Protein AF-A0A351H909-F1 (afdb_monomer)

Structure (mmCIF, N/CA/C/O backbone):
data_AF-A0A351H909-F1
#
_entry.id   AF-A0A351H909-F1
#
loop_
_atom_site.group_PDB
_atom_site.id
_atom_site.type_symbol
_atom_site.label_atom_id
_atom_site.label_alt_id
_atom_site.label_comp_id
_atom_site.label_asym_id
_atom_site.label_entity_id
_atom_site.label_seq_id
_atom_site.pdbx_PDB_ins_code
_atom_site.Cartn_x
_atom_site.Cartn_y
_atom_site.Cartn_z
_atom_site.occupancy
_atom_site.B_iso_or_equiv
_atom_site.auth_seq_id
_atom_site.auth_comp_id
_atom_site.auth_asym_id
_atom_site.auth_atom_id
_atom_site.pdbx_PDB_model_num
ATOM 1 N N . VAL A 1 1 ? 6.506 8.237 -9.370 1.00 86.50 1 VAL A N 1
ATOM 2 C CA . VAL A 1 1 ? 5.707 8.687 -8.204 1.00 86.50 1 VAL A CA 1
ATOM 3 C C . VAL A 1 1 ? 4.226 8.711 -8.533 1.00 86.50 1 VAL A C 1
ATOM 5 O O . VAL A 1 1 ? 3.575 7.728 -8.224 1.00 86.50 1 VAL A O 1
ATOM 8 N N . VAL A 1 2 ? 3.708 9.738 -9.223 1.00 94.00 2 VAL A N 1
ATOM 9 C CA . VAL A 1 2 ? 2.258 9.895 -9.475 1.00 94.00 2 VAL A CA 1
ATOM 10 C C . VAL A 1 2 ? 1.657 8.689 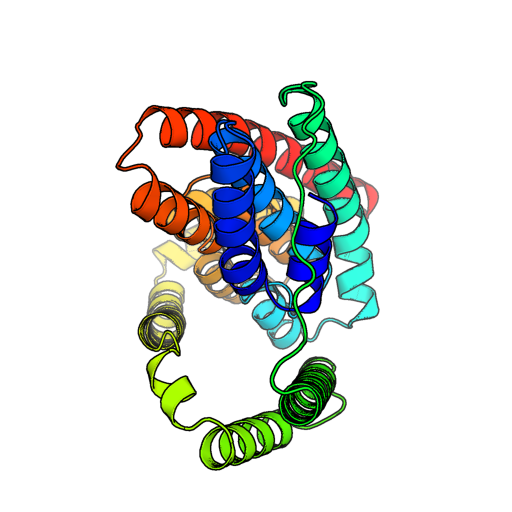-10.195 1.00 94.00 2 VAL A C 1
ATOM 12 O O . VAL A 1 2 ? 0.690 8.116 -9.708 1.00 94.00 2 VAL A O 1
ATOM 15 N N . LEU A 1 3 ? 2.282 8.240 -11.290 1.00 95.44 3 LEU A N 1
ATOM 16 C CA . LEU A 1 3 ? 1.835 7.043 -12.008 1.00 95.44 3 LEU A CA 1
ATOM 17 C C . LEU A 1 3 ? 1.806 5.804 -11.099 1.00 95.44 3 LEU A C 1
ATOM 19 O O . LEU A 1 3 ? 0.852 5.041 -11.136 1.00 95.44 3 LEU A O 1
ATOM 23 N N . THR A 1 4 ? 2.828 5.624 -10.261 1.00 96.19 4 THR A N 1
ATOM 24 C CA . THR A 1 4 ? 2.925 4.488 -9.333 1.00 96.19 4 THR A CA 1
ATOM 25 C C . THR A 1 4 ? 1.843 4.528 -8.260 1.00 96.19 4 THR A C 1
ATOM 27 O O . THR A 1 4 ? 1.195 3.515 -8.030 1.00 96.19 4 THR A O 1
ATOM 30 N N . ALA A 1 5 ? 1.609 5.691 -7.650 1.00 95.81 5 ALA A N 1
ATOM 31 C CA . ALA A 1 5 ? 0.555 5.870 -6.656 1.00 95.81 5 ALA A CA 1
ATOM 32 C C . ALA A 1 5 ? -0.836 5.629 -7.260 1.00 95.81 5 ALA A C 1
ATOM 34 O O . ALA A 1 5 ? -1.647 4.911 -6.681 1.00 95.81 5 ALA A O 1
ATOM 35 N N . PHE A 1 6 ? -1.082 6.166 -8.458 1.00 96.38 6 PHE A N 1
ATOM 36 C CA . PHE A 1 6 ? -2.342 5.986 -9.171 1.00 96.38 6 PHE A CA 1
ATOM 37 C C . PHE A 1 6 ? -2.580 4.524 -9.576 1.00 96.38 6 PHE A C 1
ATOM 39 O O . PHE A 1 6 ? -3.651 3.986 -9.321 1.00 96.38 6 PHE A O 1
ATOM 46 N N . MET A 1 7 ? -1.575 3.850 -10.145 1.00 95.25 7 MET A N 1
ATOM 47 C CA . MET A 1 7 ? -1.668 2.423 -10.480 1.00 95.25 7 MET A CA 1
ATOM 48 C C . MET A 1 7 ? -1.856 1.549 -9.236 1.00 95.25 7 MET A C 1
ATOM 50 O O . MET A 1 7 ? -2.607 0.577 -9.290 1.00 95.25 7 MET A O 1
ATOM 54 N N . GLY A 1 8 ? -1.224 1.914 -8.115 1.00 93.88 8 GLY A N 1
ATOM 55 C CA . GLY A 1 8 ? -1.417 1.247 -6.830 1.00 93.88 8 GLY A CA 1
ATOM 56 C C . GLY A 1 8 ? -2.853 1.356 -6.318 1.00 93.88 8 GLY A C 1
ATOM 57 O O . GLY A 1 8 ? -3.373 0.380 -5.797 1.00 93.88 8 GLY A O 1
ATOM 58 N N . ALA A 1 9 ? -3.510 2.504 -6.505 1.00 94.25 9 ALA A N 1
ATOM 59 C CA . ALA A 1 9 ? -4.922 2.696 -6.163 1.00 94.25 9 ALA A CA 1
ATOM 60 C C . ALA A 1 9 ? -5.887 2.024 -7.156 1.00 94.25 9 ALA A C 1
ATOM 62 O O . ALA A 1 9 ? -6.987 1.630 -6.777 1.00 94.25 9 ALA A O 1
ATOM 63 N N . LEU A 1 10 ? -5.514 1.926 -8.433 1.00 92.12 10 LEU A N 1
ATOM 64 C CA . LEU A 1 10 ? -6.399 1.396 -9.469 1.00 92.12 10 LEU A CA 1
ATOM 65 C C . LEU A 1 10 ? -6.424 -0.133 -9.497 1.00 92.12 10 LEU A C 1
ATOM 67 O O . LEU A 1 10 ? -7.490 -0.714 -9.660 1.00 92.12 10 LEU A O 1
ATOM 71 N N . ILE A 1 11 ? -5.255 -0.770 -9.406 1.00 88.31 11 ILE A N 1
ATOM 72 C CA . ILE A 1 11 ? -5.116 -2.219 -9.583 1.00 88.31 11 ILE A CA 1
ATOM 73 C C . ILE A 1 11 ? -4.795 -2.852 -8.232 1.00 88.31 11 ILE A C 1
ATOM 75 O O . ILE A 1 11 ? -5.683 -3.410 -7.605 1.00 88.31 11 ILE A O 1
ATOM 79 N N . THR A 1 12 ? -3.543 -2.751 -7.783 1.00 92.31 12 THR A N 1
ATOM 80 C CA . THR A 1 12 ? -3.036 -3.130 -6.450 1.00 92.31 12 THR A CA 1
ATOM 81 C C . THR A 1 12 ? -1.587 -2.624 -6.356 1.00 92.31 12 THR A C 1
ATOM 83 O O . THR A 1 12 ? -0.892 -2.593 -7.378 1.00 92.31 12 THR A O 1
ATOM 86 N N . ASN A 1 13 ? -1.083 -2.263 -5.173 1.00 94.50 13 ASN A N 1
ATOM 87 C CA . ASN A 1 13 ? 0.318 -1.856 -4.967 1.00 94.50 13 ASN A CA 1
ATOM 88 C C . ASN A 1 13 ? 1.333 -2.884 -5.508 1.00 94.50 13 ASN A C 1
ATOM 90 O O . ASN A 1 13 ? 2.267 -2.508 -6.218 1.00 94.50 13 ASN A O 1
ATOM 94 N N . ASP A 1 14 ? 1.124 -4.169 -5.234 1.00 91.62 14 ASP A N 1
ATOM 95 C CA . ASP A 1 14 ? 2.025 -5.252 -5.636 1.00 91.62 14 ASP A CA 1
ATOM 96 C C . ASP A 1 14 ? 2.121 -5.370 -7.164 1.00 91.62 14 ASP A C 1
ATOM 98 O O . ASP A 1 14 ? 3.212 -5.374 -7.740 1.00 91.62 14 ASP A O 1
ATOM 102 N N . VAL A 1 15 ? 0.967 -5.383 -7.840 1.00 90.75 15 VAL A N 1
ATOM 103 C CA . VAL A 1 15 ? 0.879 -5.457 -9.307 1.00 90.75 15 VAL A CA 1
ATOM 104 C C . VAL A 1 15 ? 1.487 -4.210 -9.952 1.00 90.75 15 VAL A C 1
ATOM 106 O O . VAL A 1 15 ? 2.219 -4.318 -10.939 1.00 90.75 15 VAL A O 1
ATOM 109 N N . ALA A 1 16 ? 1.250 -3.029 -9.371 1.00 94.81 16 ALA A N 1
ATOM 110 C CA . ALA A 1 16 ? 1.845 -1.783 -9.842 1.00 94.81 16 ALA A CA 1
ATOM 111 C C . ALA A 1 16 ? 3.381 -1.825 -9.778 1.00 94.81 16 ALA A C 1
ATOM 113 O O . ALA A 1 16 ? 4.042 -1.377 -10.715 1.00 94.81 16 ALA A O 1
ATOM 114 N N . LEU A 1 17 ? 3.966 -2.390 -8.718 1.00 95.19 17 LEU A N 1
ATOM 115 C CA . LEU A 1 17 ? 5.420 -2.519 -8.592 1.00 95.19 17 LEU A CA 1
ATOM 116 C C . LEU A 1 17 ? 6.003 -3.575 -9.530 1.00 95.19 17 LEU A C 1
ATOM 118 O O . LEU A 1 17 ? 7.028 -3.311 -10.159 1.00 95.19 17 LEU A O 1
ATOM 122 N N . ILE A 1 18 ? 5.335 -4.720 -9.692 1.00 93.19 18 ILE A N 1
ATOM 123 C CA . ILE A 1 18 ? 5.736 -5.756 -10.658 1.00 93.19 18 ILE A CA 1
ATOM 124 C C . ILE A 1 18 ? 5.791 -5.187 -12.082 1.00 93.19 18 ILE A C 1
ATOM 126 O O . ILE A 1 18 ? 6.669 -5.565 -12.854 1.00 93.19 18 ILE A O 1
ATOM 130 N N . ALA A 1 19 ? 4.898 -4.257 -12.430 1.00 92.88 19 ALA A N 1
ATOM 131 C CA . ALA A 1 19 ? 4.901 -3.607 -13.737 1.00 92.88 19 ALA A CA 1
ATOM 132 C C . ALA A 1 19 ? 5.918 -2.454 -13.841 1.00 92.88 19 ALA A C 1
ATOM 134 O O . ALA A 1 19 ? 6.666 -2.359 -14.816 1.00 92.88 19 ALA A O 1
ATOM 135 N N . LEU A 1 20 ? 5.948 -1.549 -12.857 1.00 95.81 20 LEU A N 1
ATOM 136 C CA . LEU A 1 20 ? 6.649 -0.266 -12.979 1.00 95.81 20 LEU A CA 1
ATOM 137 C C . LEU A 1 20 ? 8.113 -0.305 -12.533 1.00 95.81 20 LEU A C 1
ATOM 139 O O . LEU A 1 20 ? 8.913 0.480 -13.053 1.00 95.81 20 LEU A O 1
ATOM 143 N N . VAL A 1 21 ? 8.487 -1.187 -11.600 1.00 95.81 21 VAL A N 1
ATOM 144 C CA . VAL A 1 21 ? 9.885 -1.299 -11.151 1.00 95.81 21 VAL A CA 1
ATOM 145 C C . VAL A 1 21 ? 10.772 -1.828 -12.284 1.00 95.81 21 VAL A C 1
ATOM 147 O O . VAL A 1 21 ? 11.732 -1.130 -12.612 1.00 95.81 21 VAL A O 1
ATOM 150 N N . PRO A 1 22 ? 10.453 -2.941 -12.983 1.00 94.12 22 PRO A N 1
ATOM 151 C CA . PRO A 1 22 ? 11.267 -3.398 -14.115 1.00 94.12 22 PRO A CA 1
ATOM 152 C C . PRO A 1 22 ? 11.359 -2.357 -15.235 1.00 94.12 22 PRO A C 1
ATOM 154 O O . PRO A 1 22 ? 12.433 -2.121 -15.782 1.00 94.12 22 PRO A O 1
ATOM 157 N N . LEU A 1 23 ? 10.257 -1.658 -15.537 1.00 93.06 23 LEU A N 1
ATOM 158 C CA . LEU A 1 23 ? 10.270 -0.558 -16.506 1.00 93.06 23 LEU A CA 1
ATOM 159 C C . LEU A 1 23 ? 11.266 0.539 -16.101 1.00 93.06 23 LEU A C 1
ATOM 161 O O . LEU A 1 23 ? 12.011 1.048 -16.935 1.00 93.06 23 LEU A O 1
ATOM 165 N N . THR A 1 24 ? 11.307 0.880 -14.815 1.00 93.44 24 THR A N 1
ATOM 166 C CA . THR A 1 24 ? 12.241 1.876 -14.271 1.00 93.44 24 THR A CA 1
ATOM 167 C C . THR A 1 24 ? 13.681 1.413 -14.389 1.00 93.44 24 THR A C 1
ATOM 169 O O . THR A 1 24 ? 14.546 2.215 -14.735 1.00 93.44 24 THR A O 1
ATOM 172 N N . MET A 1 25 ? 13.942 0.130 -14.158 1.00 92.50 25 MET A N 1
ATOM 173 C CA . MET A 1 25 ? 15.275 -0.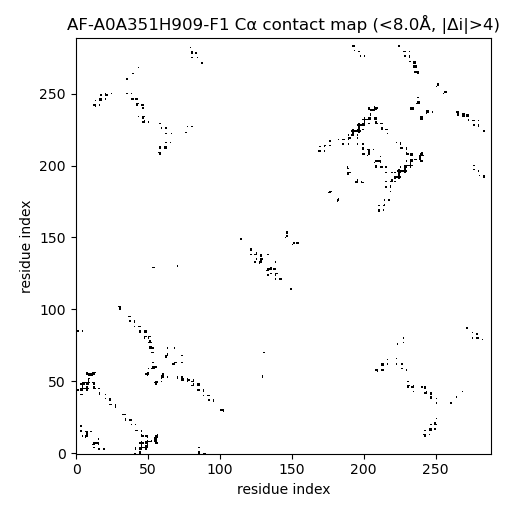436 -14.314 1.00 92.50 25 MET A CA 1
ATOM 174 C C . MET A 1 25 ? 15.753 -0.398 -15.769 1.00 92.50 25 MET A C 1
ATOM 176 O O . MET A 1 25 ? 16.861 0.076 -16.023 1.00 92.50 25 MET A O 1
ATOM 180 N N . ILE A 1 26 ? 14.896 -0.790 -16.721 1.00 91.06 26 ILE A N 1
ATOM 181 C CA . ILE A 1 26 ? 15.181 -0.716 -18.166 1.00 91.06 26 ILE A CA 1
ATOM 182 C C . ILE A 1 26 ? 15.481 0.729 -18.579 1.00 91.06 26 ILE A C 1
ATOM 184 O O . ILE A 1 26 ? 16.441 0.998 -19.304 1.00 91.06 26 ILE A O 1
ATOM 188 N N . ILE A 1 27 ? 14.665 1.678 -18.108 1.00 90.25 27 ILE A N 1
ATOM 189 C CA . ILE A 1 27 ? 14.882 3.105 -18.355 1.00 90.25 27 ILE A CA 1
ATOM 190 C C . ILE A 1 27 ? 16.227 3.543 -17.771 1.00 90.25 27 ILE A C 1
ATOM 192 O O . ILE A 1 27 ? 16.994 4.206 -18.462 1.00 90.25 27 ILE A O 1
ATOM 196 N N . ALA A 1 28 ? 16.542 3.151 -16.538 1.00 90.31 28 ALA A N 1
ATOM 197 C CA . ALA A 1 28 ? 17.780 3.525 -15.864 1.00 90.31 28 ALA A CA 1
ATOM 198 C C . ALA A 1 28 ? 19.034 2.973 -16.537 1.00 90.31 28 ALA A C 1
ATOM 200 O O . ALA A 1 28 ? 20.052 3.663 -16.593 1.00 90.31 28 ALA A O 1
ATOM 201 N N . GLU A 1 29 ? 18.957 1.765 -17.091 1.00 89.25 29 GLU A N 1
ATOM 202 C CA . GLU A 1 29 ? 20.028 1.176 -17.886 1.00 89.25 29 GLU A CA 1
ATOM 203 C C . GLU A 1 29 ? 20.268 1.973 -19.175 1.00 89.25 29 GLU A C 1
ATOM 205 O O . GLU A 1 29 ? 21.387 2.434 -19.414 1.00 89.25 29 GLU A O 1
ATOM 210 N N . LYS A 1 30 ? 19.212 2.235 -19.958 1.00 88.25 30 LYS A N 1
ATOM 211 C CA . LYS A 1 30 ? 19.306 3.028 -21.198 1.00 88.25 30 LYS A CA 1
ATOM 212 C C . LYS A 1 30 ? 19.799 4.453 -20.948 1.00 88.25 30 LYS A C 1
ATOM 214 O O . LYS A 1 30 ? 20.621 4.978 -21.694 1.00 88.25 30 LYS A O 1
ATOM 219 N N . ALA A 1 31 ? 19.309 5.067 -19.879 1.00 88.56 31 ALA A N 1
ATOM 220 C CA . ALA A 1 31 ? 19.622 6.430 -19.477 1.00 88.56 31 ALA A CA 1
ATOM 221 C C . ALA A 1 31 ? 20.917 6.569 -18.654 1.00 88.56 31 ALA A C 1
ATOM 223 O O . ALA A 1 31 ? 21.329 7.691 -18.348 1.00 88.56 31 ALA A O 1
ATOM 224 N N . LYS A 1 32 ? 21.553 5.450 -18.284 1.00 87.69 32 LYS A N 1
ATOM 225 C CA . LYS A 1 32 ? 22.781 5.383 -17.477 1.00 87.69 32 LYS A CA 1
ATOM 226 C C . LYS A 1 32 ? 22.692 6.165 -16.156 1.00 87.69 32 LYS A C 1
ATOM 228 O O . LYS A 1 32 ? 23.579 6.963 -15.841 1.00 87.69 32 LYS A O 1
ATOM 233 N N . PHE A 1 33 ? 21.634 5.941 -15.376 1.00 88.69 33 PHE A N 1
ATOM 234 C CA . PHE A 1 33 ? 21.524 6.447 -14.000 1.00 88.69 33 PHE A CA 1
ATOM 235 C C . PHE A 1 33 ? 21.286 5.313 -12.994 1.00 88.69 33 PHE A C 1
ATOM 237 O O . PHE A 1 33 ? 20.945 4.196 -13.375 1.00 88.69 33 PHE A O 1
ATOM 244 N N . ASP A 1 34 ? 21.497 5.593 -11.704 1.00 90.44 34 ASP A N 1
ATOM 245 C CA . ASP A 1 34 ? 21.227 4.637 -10.625 1.00 90.44 34 ASP A CA 1
ATOM 246 C C . ASP A 1 34 ? 19.728 4.641 -10.259 1.00 90.44 34 ASP A C 1
ATOM 248 O O . ASP A 1 34 ? 19.234 5.647 -9.737 1.00 90.44 34 ASP A O 1
ATOM 252 N N . PRO A 1 35 ? 18.984 3.545 -10.503 1.00 92.62 35 PRO A N 1
ATOM 253 C CA . PRO A 1 35 ? 17.557 3.481 -10.205 1.00 92.62 35 PRO A CA 1
ATOM 254 C C . PRO A 1 35 ? 17.240 3.366 -8.711 1.00 92.62 35 PRO A C 1
ATOM 256 O O . PRO A 1 35 ? 16.072 3.508 -8.356 1.00 92.62 35 PRO A O 1
ATOM 259 N N . MET A 1 36 ? 18.229 3.121 -7.838 1.00 94.31 36 MET A N 1
ATOM 260 C CA . MET A 1 36 ? 18.028 2.803 -6.416 1.00 94.31 36 MET A CA 1
ATOM 261 C C . MET A 1 36 ? 17.017 3.726 -5.730 1.00 94.31 36 MET A C 1
ATOM 263 O O . MET A 1 36 ? 16.024 3.257 -5.179 1.00 94.31 36 MET A O 1
ATOM 267 N N . TRP A 1 37 ? 17.241 5.041 -5.793 1.00 94.75 37 TRP A N 1
ATOM 268 C CA . TRP A 1 37 ? 16.377 6.011 -5.119 1.00 94.75 37 TRP A CA 1
ATOM 269 C C . TRP A 1 37 ? 14.965 6.052 -5.713 1.00 94.75 37 TRP A C 1
ATOM 271 O O . TRP A 1 37 ? 13.985 6.158 -4.979 1.00 94.75 37 TRP A O 1
ATOM 281 N N . ILE A 1 38 ? 14.840 5.898 -7.036 1.00 94.44 38 ILE A N 1
ATOM 282 C CA . ILE A 1 38 ? 13.536 5.878 -7.707 1.00 94.44 38 ILE A CA 1
ATOM 283 C C . ILE A 1 38 ? 12.745 4.638 -7.299 1.00 94.44 38 ILE A C 1
ATOM 285 O O . ILE A 1 38 ? 11.564 4.768 -6.995 1.00 94.44 38 ILE A O 1
ATOM 289 N N . VAL A 1 39 ? 13.381 3.467 -7.232 1.00 95.75 39 VAL A N 1
ATOM 290 C CA . VAL A 1 39 ? 12.721 2.220 -6.815 1.00 95.75 39 VAL A CA 1
ATOM 291 C C . VAL A 1 39 ? 12.237 2.309 -5.365 1.00 95.75 39 VAL A C 1
ATOM 293 O O . VAL A 1 39 ? 11.105 1.923 -5.076 1.00 95.75 39 VAL A O 1
ATOM 296 N N . ILE A 1 40 ? 13.035 2.903 -4.470 1.00 96.19 40 ILE A N 1
ATOM 297 C CA . ILE A 1 40 ? 12.627 3.161 -3.079 1.00 96.19 40 ILE A CA 1
ATOM 298 C C . ILE A 1 40 ? 11.382 4.061 -3.042 1.00 96.19 40 ILE A C 1
ATOM 300 O O . ILE A 1 40 ? 10.388 3.716 -2.401 1.00 96.19 40 ILE A O 1
ATOM 304 N N . ILE A 1 41 ? 11.391 5.182 -3.774 1.00 96.06 41 ILE A N 1
ATOM 305 C CA . ILE A 1 41 ? 10.232 6.083 -3.831 1.00 96.06 41 ILE A CA 1
ATOM 306 C C . ILE A 1 41 ? 9.028 5.397 -4.489 1.00 96.06 41 ILE A C 1
ATOM 308 O O . ILE A 1 41 ? 7.899 5.640 -4.077 1.00 96.06 41 ILE A O 1
ATOM 312 N N . GLN A 1 42 ? 9.224 4.547 -5.500 1.00 96.62 42 GLN A N 1
ATOM 313 C CA . GLN A 1 42 ? 8.135 3.791 -6.124 1.00 96.62 42 GLN A CA 1
ATOM 314 C C . GLN A 1 42 ? 7.461 2.856 -5.129 1.00 96.62 42 GLN A C 1
ATOM 316 O O . GLN A 1 42 ? 6.235 2.845 -5.077 1.00 96.62 42 GLN A O 1
ATOM 321 N N . SER A 1 43 ? 8.241 2.138 -4.320 1.00 96.44 43 SER A N 1
ATOM 322 C CA . SER A 1 43 ? 7.714 1.286 -3.250 1.00 96.44 43 SER A CA 1
ATOM 323 C C . SER A 1 43 ? 6.829 2.082 -2.292 1.00 96.44 43 SER A C 1
ATOM 325 O O . SER A 1 43 ? 5.686 1.710 -2.029 1.00 96.44 43 SER A O 1
ATOM 327 N N . GLN A 1 44 ? 7.323 3.239 -1.842 1.00 97.00 44 GLN A N 1
ATOM 328 C CA . GLN A 1 44 ? 6.582 4.113 -0.936 1.00 97.00 44 GLN A CA 1
ATOM 329 C C . GLN A 1 44 ? 5.334 4.716 -1.588 1.00 97.00 44 GLN A C 1
ATOM 331 O O . GLN A 1 44 ? 4.255 4.711 -1.003 1.00 97.00 44 GLN A O 1
ATOM 336 N N . ALA A 1 45 ? 5.449 5.177 -2.833 1.00 97.25 45 ALA A N 1
ATOM 337 C CA . ALA A 1 45 ? 4.334 5.731 -3.590 1.00 97.25 45 ALA A CA 1
ATOM 338 C C . ALA A 1 45 ? 3.247 4.684 -3.863 1.00 97.25 45 ALA A C 1
ATOM 340 O O . ALA A 1 45 ? 2.069 5.025 -3.819 1.00 97.25 45 ALA A O 1
ATOM 341 N N . ALA A 1 46 ? 3.618 3.426 -4.124 1.00 97.25 46 ALA A N 1
ATOM 342 C CA . ALA A 1 46 ? 2.666 2.337 -4.314 1.00 97.25 46 ALA A CA 1
ATOM 343 C C . ALA A 1 46 ? 1.882 2.057 -3.025 1.00 97.25 46 ALA A C 1
ATOM 345 O O . ALA A 1 46 ? 0.656 2.036 -3.071 1.00 97.25 46 ALA A O 1
ATOM 346 N N . ASN A 1 47 ? 2.561 1.913 -1.877 1.00 97.00 47 ASN A N 1
ATOM 347 C CA . ASN A 1 47 ? 1.890 1.692 -0.590 1.00 97.00 47 ASN A CA 1
ATOM 348 C C . ASN A 1 47 ? 0.973 2.864 -0.219 1.00 97.00 47 ASN A C 1
ATOM 350 O O . ASN A 1 47 ? -0.224 2.662 -0.021 1.00 97.00 47 ASN A O 1
ATOM 354 N N . LEU A 1 48 ? 1.504 4.090 -0.201 1.00 97.25 48 LEU A N 1
ATOM 355 C CA . LEU A 1 48 ? 0.752 5.284 0.193 1.00 97.25 48 LEU A CA 1
ATOM 356 C C . LEU A 1 48 ? -0.391 5.604 -0.779 1.00 97.25 48 LEU A C 1
ATOM 358 O O . LEU A 1 48 ? -1.474 5.985 -0.350 1.00 97.25 48 LEU A O 1
ATOM 362 N N . GLY A 1 49 ? -0.169 5.430 -2.085 1.00 97.44 49 GLY A N 1
ATOM 363 C CA . GLY A 1 49 ? -1.186 5.657 -3.111 1.00 97.44 49 GLY A CA 1
ATOM 364 C C . GLY A 1 49 ? -2.313 4.630 -3.064 1.00 97.44 49 GLY A C 1
ATOM 365 O O . GLY A 1 49 ? -3.485 4.997 -3.129 1.00 97.44 49 GLY A O 1
ATOM 366 N N . SER A 1 50 ? -1.968 3.352 -2.881 1.00 97.06 50 SER A N 1
ATOM 367 C CA . SER A 1 50 ? -2.943 2.257 -2.816 1.00 97.06 50 SER A CA 1
ATOM 368 C C . SER A 1 50 ? -3.955 2.380 -1.682 1.00 97.06 50 SER A C 1
ATOM 370 O O . SER A 1 50 ? -5.046 1.823 -1.762 1.00 97.06 50 SER A O 1
ATOM 372 N N . ALA A 1 51 ? -3.625 3.161 -0.655 1.00 97.69 51 ALA A N 1
ATOM 373 C CA . ALA A 1 51 ? -4.483 3.391 0.491 1.00 97.69 51 ALA A CA 1
ATOM 374 C C . ALA A 1 51 ? -5.832 4.054 0.129 1.00 97.69 51 ALA A C 1
ATOM 376 O O . ALA A 1 51 ? -6.767 3.991 0.919 1.00 97.69 51 ALA A O 1
ATOM 377 N N . LEU A 1 52 ? -5.953 4.675 -1.054 1.00 97.56 52 LEU A N 1
ATOM 378 C CA . LEU A 1 52 ? -7.142 5.425 -1.479 1.00 97.56 52 LEU A CA 1
ATOM 379 C C . LEU A 1 52 ? -8.384 4.560 -1.736 1.00 97.56 52 LEU A C 1
ATOM 381 O O . LEU A 1 52 ? -9.513 5.047 -1.607 1.00 97.56 52 LEU A O 1
ATOM 385 N N . THR A 1 53 ? -8.185 3.306 -2.140 1.00 95.94 53 THR A N 1
ATOM 386 C CA . THR A 1 53 ? -9.260 2.415 -2.590 1.00 95.94 53 THR A CA 1
ATOM 387 C C . THR A 1 53 ? -9.221 1.080 -1.843 1.00 95.94 53 THR A C 1
ATOM 389 O O . THR A 1 53 ? -8.147 0.645 -1.412 1.00 95.94 53 THR A O 1
ATOM 392 N N . PRO A 1 54 ? -10.372 0.388 -1.720 1.00 95.06 54 PRO A N 1
ATOM 393 C CA . PRO A 1 54 ? -10.412 -0.953 -1.146 1.00 95.06 54 PRO A CA 1
ATOM 394 C C . PRO A 1 54 ? -9.511 -1.938 -1.890 1.00 95.06 54 PRO A C 1
ATOM 396 O O . PRO A 1 54 ? -8.793 -2.708 -1.270 1.00 95.06 54 PRO A O 1
ATOM 399 N N . ILE A 1 55 ? -9.495 -1.886 -3.225 1.00 92.38 55 ILE A N 1
ATOM 400 C CA . ILE A 1 55 ? -8.719 -2.835 -4.028 1.00 92.38 55 ILE A CA 1
ATOM 401 C C . ILE A 1 55 ? -7.212 -2.573 -4.015 1.00 92.38 55 ILE A C 1
ATOM 403 O O . ILE A 1 55 ? -6.427 -3.462 -4.341 1.00 92.38 55 ILE A O 1
ATOM 407 N N . GLY A 1 56 ? -6.789 -1.363 -3.644 1.00 93.94 56 GLY A N 1
ATOM 408 C CA . GLY A 1 56 ? -5.392 -0.976 -3.767 1.00 93.94 56 GLY A CA 1
ATOM 409 C C . GLY A 1 56 ? -4.441 -1.893 -2.995 1.00 93.94 56 GLY A C 1
ATOM 410 O O . GLY A 1 56 ? -3.294 -2.065 -3.411 1.00 93.94 56 GLY A O 1
ATOM 411 N N . ASN A 1 57 ? -4.897 -2.523 -1.911 1.00 93.44 57 ASN A N 1
ATOM 412 C CA . ASN A 1 57 ? -4.131 -3.551 -1.216 1.00 93.44 57 ASN A CA 1
ATOM 413 C C . ASN A 1 57 ? -5.041 -4.575 -0.496 1.00 93.44 57 ASN A C 1
ATOM 415 O O . ASN A 1 57 ? -6.214 -4.290 -0.237 1.00 93.44 57 ASN A O 1
ATOM 419 N N . PRO A 1 58 ? -4.524 -5.773 -0.158 1.00 92.31 58 PRO A N 1
ATOM 420 C CA . PRO A 1 58 ? -5.344 -6.837 0.426 1.00 92.31 58 PRO A CA 1
ATOM 421 C C . PRO A 1 58 ? -5.957 -6.479 1.785 1.00 92.31 58 PRO A C 1
ATOM 423 O O . PRO A 1 58 ? -7.099 -6.847 2.052 1.00 92.31 58 PRO A O 1
ATOM 426 N N . GLN A 1 59 ? -5.233 -5.748 2.640 1.00 95.06 59 GLN A N 1
ATOM 427 C CA . GLN A 1 59 ? -5.745 -5.346 3.951 1.00 95.06 59 GLN A CA 1
ATOM 428 C C . GLN A 1 59 ? -6.908 -4.355 3.849 1.00 95.06 59 GLN A C 1
ATOM 430 O O . GLN A 1 59 ? -7.844 -4.438 4.638 1.00 95.06 59 GLN A O 1
ATOM 435 N N . ASN A 1 60 ? -6.888 -3.453 2.867 1.00 97.00 60 ASN A N 1
ATOM 436 C CA . ASN A 1 60 ? -7.983 -2.523 2.622 1.00 97.00 60 ASN A CA 1
ATOM 437 C C . ASN A 1 60 ? -9.231 -3.264 2.176 1.00 97.00 60 ASN A C 1
ATOM 439 O O . ASN A 1 60 ? -10.305 -2.991 2.701 1.00 97.00 60 ASN A O 1
ATOM 443 N N . LEU A 1 61 ? -9.081 -4.206 1.243 1.00 94.62 61 LEU A N 1
ATOM 444 C CA . LEU A 1 61 ? -10.190 -5.013 0.752 1.00 94.62 61 LEU A CA 1
ATOM 445 C C . LEU A 1 61 ? -10.794 -5.849 1.884 1.00 94.62 61 LEU A C 1
ATOM 447 O O . LEU A 1 61 ? -12.010 -5.884 2.037 1.00 94.62 61 LEU A O 1
ATOM 451 N N . PHE A 1 62 ? -9.943 -6.461 2.710 1.00 94.81 62 PHE A N 1
ATOM 452 C CA . PHE A 1 62 ? -10.376 -7.210 3.884 1.00 94.81 62 PHE A CA 1
ATOM 453 C C . PHE A 1 62 ? -11.163 -6.332 4.867 1.00 94.81 62 PHE A C 1
ATOM 455 O O . PHE A 1 62 ? -12.303 -6.656 5.177 1.00 94.81 62 PHE A O 1
ATOM 462 N N . LEU A 1 63 ? -10.606 -5.199 5.312 1.00 97.44 63 LEU A N 1
ATOM 463 C CA . LEU A 1 63 ? -11.274 -4.310 6.274 1.00 97.44 63 LEU A CA 1
ATOM 464 C C . LEU A 1 63 ? -12.547 -3.672 5.696 1.00 97.44 63 LEU A C 1
ATOM 466 O O . LEU A 1 63 ? -13.517 -3.460 6.420 1.00 97.44 63 LEU A O 1
ATOM 470 N N . PHE A 1 64 ? -12.556 -3.374 4.395 1.00 96.56 64 PHE A N 1
ATOM 471 C CA . PHE A 1 64 ? -13.731 -2.879 3.684 1.00 96.56 64 PHE A CA 1
ATOM 472 C C . PHE A 1 64 ? -14.892 -3.877 3.741 1.00 96.56 64 PHE A C 1
ATOM 474 O O . PHE A 1 64 ? -16.036 -3.465 3.963 1.00 96.56 64 PHE A O 1
ATOM 481 N N . GLU A 1 65 ? -14.604 -5.171 3.569 1.00 93.75 65 GLU A N 1
ATOM 482 C CA . GLU A 1 65 ? -15.604 -6.233 3.681 1.00 93.75 65 GLU A CA 1
ATOM 483 C C . GLU A 1 65 ? -15.990 -6.544 5.127 1.00 93.75 65 GLU A C 1
ATOM 485 O O . GLU A 1 65 ? -17.182 -6.559 5.432 1.00 93.75 65 GLU A O 1
ATOM 490 N N . GLU A 1 66 ? -15.014 -6.698 6.020 1.00 95.00 66 GLU A N 1
ATOM 491 C CA . GLU A 1 66 ? -15.234 -7.049 7.428 1.00 95.00 66 GLU A CA 1
ATOM 492 C C . GLU A 1 66 ? -16.119 -6.016 8.140 1.00 95.00 66 GLU A C 1
ATOM 494 O O . GLU A 1 66 ? -17.153 -6.352 8.715 1.00 95.00 66 GLU A O 1
ATOM 499 N N . TYR A 1 67 ? -15.780 -4.730 8.012 1.00 96.94 67 TYR A N 1
ATOM 500 C CA . TYR A 1 67 ? -16.532 -3.638 8.640 1.00 96.94 67 TYR A CA 1
ATOM 501 C C . TYR A 1 67 ? -17.670 -3.096 7.770 1.00 96.94 67 TYR A C 1
ATOM 503 O O . TYR A 1 67 ? -18.325 -2.123 8.143 1.00 96.94 67 TYR A O 1
ATOM 511 N N . LYS A 1 68 ? -17.914 -3.691 6.594 1.00 95.19 68 LYS A N 1
ATOM 512 C CA . LYS A 1 68 ? -18.959 -3.272 5.641 1.00 95.19 68 LYS A CA 1
ATOM 513 C C . LYS A 1 68 ? -18.919 -1.776 5.296 1.00 95.19 68 LYS A C 1
ATOM 515 O O . LYS A 1 68 ? -19.959 -1.165 5.052 1.00 95.19 68 LYS A O 1
ATOM 520 N N . ILE A 1 69 ? -17.720 -1.201 5.219 1.00 95.56 69 ILE A N 1
ATOM 521 C CA . ILE A 1 69 ? -17.495 0.237 5.011 1.00 95.56 69 ILE A CA 1
ATOM 522 C C . ILE A 1 69 ? -18.107 0.671 3.668 1.00 95.56 69 ILE A C 1
ATOM 524 O O . ILE A 1 69 ? -18.023 -0.054 2.675 1.00 95.56 69 ILE A O 1
ATOM 528 N N . GLY A 1 70 ? -18.729 1.852 3.602 1.00 94.81 70 GLY A N 1
ATOM 529 C CA . GLY A 1 70 ? -19.182 2.417 2.328 1.00 94.81 70 GLY A CA 1
ATOM 530 C C . GLY A 1 70 ? -18.004 2.908 1.476 1.00 94.81 70 GLY A C 1
ATOM 531 O O . GLY A 1 70 ? -17.057 3.481 2.005 1.00 94.81 70 GLY A O 1
ATOM 532 N N . ILE A 1 71 ? -18.052 2.764 0.145 1.00 91.56 71 ILE A N 1
ATOM 533 C CA . ILE A 1 71 ? -16.930 3.176 -0.729 1.00 91.56 71 ILE A CA 1
ATOM 534 C C . ILE A 1 71 ? -16.557 4.657 -0.568 1.00 91.56 71 ILE A C 1
ATOM 536 O O . ILE A 1 71 ? -15.382 5.006 -0.471 1.00 91.56 71 ILE A O 1
ATOM 540 N N . LEU A 1 72 ? -17.560 5.535 -0.485 1.00 94.19 72 LEU A N 1
ATOM 541 C CA . LEU A 1 72 ? -17.329 6.967 -0.317 1.00 94.19 72 LEU A CA 1
ATOM 542 C C . LEU A 1 72 ? -16.767 7.287 1.071 1.00 94.19 72 LEU A C 1
ATOM 544 O O . LEU A 1 72 ? -15.924 8.169 1.199 1.00 94.19 72 LEU A O 1
ATOM 548 N N . GLU A 1 73 ? -17.213 6.569 2.099 1.00 95.88 73 GLU A N 1
ATOM 549 C CA . GLU A 1 73 ? -16.706 6.700 3.465 1.00 95.88 73 GLU A CA 1
ATOM 550 C C . GLU A 1 73 ? -15.241 6.262 3.548 1.00 95.88 73 GLU A C 1
ATOM 552 O O . GLU A 1 73 ? -14.408 7.022 4.041 1.00 95.88 73 GLU A O 1
ATOM 557 N N . PHE A 1 74 ? -14.920 5.100 2.972 1.00 96.94 74 PHE A N 1
ATOM 558 C CA . PHE A 1 74 ? -13.563 4.579 2.851 1.00 96.94 74 PHE A CA 1
ATOM 559 C C . PHE A 1 74 ? -12.645 5.606 2.180 1.00 96.94 74 PHE A C 1
ATOM 561 O O . PHE A 1 74 ? -11.652 6.048 2.763 1.00 96.94 74 PHE A O 1
ATOM 568 N N . SER A 1 75 ? -12.993 6.038 0.964 1.00 96.25 75 SER A N 1
ATOM 569 C CA . SER A 1 75 ? -12.139 6.950 0.208 1.00 96.25 75 SER A CA 1
ATOM 570 C C . SER A 1 75 ? -12.054 8.323 0.867 1.00 96.25 75 SER A C 1
ATOM 572 O O . SER A 1 75 ? -10.979 8.907 0.876 1.00 96.25 75 SER A O 1
ATOM 574 N N . ARG A 1 76 ? -13.126 8.837 1.483 1.00 97.06 76 ARG A N 1
ATOM 575 C CA . ARG A 1 76 ? -13.090 10.121 2.202 1.00 97.06 76 ARG A CA 1
ATOM 576 C C . ARG A 1 76 ? -12.193 10.069 3.437 1.00 97.06 76 ARG A C 1
ATOM 578 O O . ARG A 1 76 ? -11.518 11.055 3.725 1.00 97.06 76 ARG A O 1
ATOM 585 N N . LEU A 1 77 ? -12.177 8.945 4.150 1.00 97.12 77 LEU A N 1
ATOM 586 C CA . LEU A 1 77 ? -11.282 8.734 5.283 1.00 97.12 77 LEU A CA 1
ATOM 587 C C . LEU A 1 77 ? -9.818 8.650 4.833 1.00 97.12 77 LEU A C 1
ATOM 589 O O . LEU A 1 77 ? -8.954 9.263 5.456 1.00 97.12 77 LEU A O 1
ATOM 593 N N . MET A 1 78 ? -9.535 7.935 3.745 1.00 98.06 78 MET A N 1
ATOM 594 C CA . MET A 1 78 ? -8.160 7.707 3.289 1.00 98.06 78 MET A CA 1
ATOM 595 C C . MET A 1 78 ? -7.592 8.839 2.428 1.00 98.06 78 MET A C 1
ATOM 597 O O . MET A 1 78 ? -6.375 8.994 2.340 1.00 98.06 78 MET A O 1
ATOM 601 N N . PHE A 1 79 ? -8.444 9.669 1.824 1.00 97.88 79 PHE A N 1
ATOM 602 C CA . PHE A 1 79 ? -8.027 10.734 0.913 1.00 97.88 79 PHE A CA 1
ATOM 603 C C . PHE A 1 79 ? -7.001 11.712 1.519 1.00 97.88 79 PHE A C 1
ATOM 605 O O . PHE A 1 79 ? -5.972 11.924 0.874 1.00 97.88 79 PHE A O 1
ATOM 612 N N . PRO A 1 80 ? -7.177 12.267 2.740 1.00 97.81 80 PRO A N 1
ATOM 613 C CA . PRO A 1 80 ? -6.178 13.160 3.334 1.00 97.81 80 PRO A CA 1
ATOM 614 C C . PRO A 1 80 ? -4.810 12.489 3.502 1.00 97.81 80 PRO A C 1
ATOM 616 O O . PRO A 1 80 ? -3.785 13.087 3.177 1.00 97.81 80 PRO A O 1
ATOM 619 N N . PHE A 1 81 ? -4.800 11.229 3.947 1.00 98.00 81 PHE A N 1
ATOM 620 C CA . PHE A 1 81 ? -3.584 10.439 4.126 1.00 98.00 81 PHE A CA 1
ATOM 621 C C . PHE A 1 81 ? -2.866 10.171 2.798 1.00 98.00 81 PHE A C 1
ATOM 623 O O . PHE A 1 81 ? -1.651 10.341 2.701 1.00 98.00 81 PHE A O 1
ATOM 630 N N . VAL A 1 82 ? -3.611 9.826 1.748 1.00 97.94 82 VAL A N 1
ATOM 631 C CA . VAL A 1 82 ? -3.056 9.589 0.407 1.00 97.94 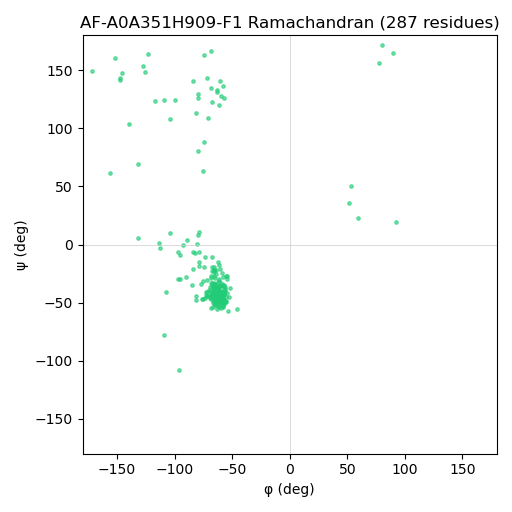82 VAL A CA 1
ATOM 632 C C . VAL A 1 82 ? -2.469 10.870 -0.179 1.00 97.94 82 VAL A C 1
ATOM 634 O O . VAL A 1 82 ? -1.368 10.843 -0.728 1.00 97.94 82 VAL A O 1
ATOM 637 N N . VAL A 1 83 ? -3.164 12.006 -0.045 1.00 98.06 83 VAL A N 1
ATOM 638 C CA . VAL A 1 83 ? -2.657 13.311 -0.500 1.00 98.06 83 VAL A CA 1
ATOM 639 C C . VAL A 1 83 ? -1.350 13.647 0.212 1.00 98.06 83 VAL A C 1
ATOM 641 O O . VAL A 1 83 ? -0.368 13.991 -0.447 1.00 98.06 83 VAL A O 1
ATOM 644 N N . PHE A 1 84 ? -1.305 13.479 1.536 1.00 97.94 84 PHE A N 1
ATOM 645 C CA . PHE A 1 84 ? -0.073 13.618 2.308 1.00 97.94 84 PHE A CA 1
ATOM 646 C C . PHE A 1 84 ? 1.037 12.702 1.772 1.00 97.94 84 PHE A C 1
ATOM 648 O O . PHE A 1 84 ? 2.138 13.177 1.497 1.00 97.94 84 PHE A O 1
ATOM 655 N N . GLY A 1 85 ? 0.751 11.417 1.555 1.00 97.25 85 GLY A N 1
ATOM 656 C CA . GLY A 1 85 ? 1.737 10.447 1.087 1.00 97.25 85 GLY A CA 1
ATOM 657 C C . GLY A 1 85 ? 2.275 10.738 -0.320 1.00 97.25 85 GLY A C 1
ATOM 658 O O . GLY A 1 85 ? 3.477 10.617 -0.575 1.00 97.25 85 GLY A O 1
ATOM 659 N N . ILE A 1 86 ? 1.420 11.195 -1.238 1.00 97.00 86 ILE A N 1
ATOM 660 C CA . ILE A 1 86 ? 1.840 11.635 -2.576 1.00 97.00 86 ILE A CA 1
ATOM 661 C C . ILE A 1 86 ? 2.718 12.887 -2.469 1.00 97.00 86 ILE A C 1
ATOM 663 O O . ILE A 1 86 ? 3.795 12.927 -3.062 1.00 97.00 86 ILE A O 1
ATOM 667 N N . CYS A 1 87 ? 2.319 13.888 -1.680 1.00 97.56 87 CYS A N 1
ATOM 668 C CA . CYS A 1 87 ? 3.133 15.082 -1.448 1.00 97.56 87 CYS A CA 1
ATOM 669 C C . CYS A 1 87 ? 4.496 14.728 -0.837 1.00 97.56 87 CYS A C 1
ATOM 671 O O . CYS A 1 87 ? 5.527 15.205 -1.307 1.00 97.56 87 CYS A O 1
ATOM 673 N N . TRP A 1 88 ? 4.520 13.841 0.158 1.00 97.19 88 TRP A N 1
ATOM 674 C CA . TRP A 1 88 ? 5.749 13.380 0.797 1.00 97.19 88 TRP A CA 1
ATOM 675 C C . TRP A 1 88 ? 6.679 12.658 -0.186 1.00 97.19 88 TRP A C 1
ATOM 677 O O . TRP A 1 88 ? 7.863 12.977 -0.277 1.00 97.19 88 TRP A O 1
ATOM 687 N N . THR A 1 89 ? 6.151 11.746 -1.002 1.00 96.31 89 THR A N 1
ATOM 688 C CA . THR A 1 89 ? 6.956 11.040 -2.015 1.00 96.31 89 THR A CA 1
ATOM 689 C C . THR A 1 89 ? 7.438 11.960 -3.143 1.00 96.31 89 THR A C 1
ATOM 691 O O . THR A 1 89 ? 8.510 11.730 -3.708 1.00 96.31 89 THR A O 1
ATOM 694 N N . LEU A 1 90 ? 6.715 13.044 -3.446 1.00 95.75 90 LEU A N 1
ATOM 695 C CA . LEU A 1 90 ? 7.204 14.112 -4.325 1.00 95.75 90 LEU A CA 1
ATOM 696 C C . LEU A 1 90 ? 8.344 14.911 -3.679 1.00 95.75 90 LEU A C 1
ATOM 698 O O . LEU A 1 90 ? 9.325 15.198 -4.364 1.00 95.75 90 LEU A O 1
ATOM 702 N N . VAL A 1 91 ? 8.268 15.204 -2.376 1.00 95.81 91 VAL A N 1
ATOM 703 C CA . VAL A 1 91 ? 9.368 15.828 -1.618 1.00 95.81 91 VAL A CA 1
ATOM 704 C C . VAL A 1 91 ? 10.605 14.928 -1.614 1.00 95.81 91 VAL A C 1
ATOM 706 O O . VAL A 1 91 ? 11.697 15.402 -1.920 1.00 95.81 91 VAL A O 1
ATOM 709 N N . MET A 1 92 ? 10.454 13.621 -1.377 1.00 94.81 92 MET A N 1
ATOM 710 C CA . MET A 1 92 ? 11.561 12.659 -1.502 1.00 94.81 92 MET A CA 1
ATOM 711 C C . MET A 1 92 ? 12.190 12.690 -2.902 1.00 94.81 92 MET A C 1
ATOM 713 O O . MET A 1 92 ? 13.410 12.610 -3.050 1.00 94.81 92 MET A O 1
ATOM 717 N N . ASN A 1 93 ? 11.373 12.847 -3.947 1.00 92.94 93 ASN A N 1
ATOM 718 C CA . ASN A 1 93 ? 11.860 12.945 -5.319 1.00 92.94 93 ASN A CA 1
ATOM 719 C C . ASN A 1 93 ? 12.665 14.233 -5.589 1.00 92.94 93 ASN A C 1
ATOM 721 O O . ASN A 1 93 ? 13.465 14.245 -6.520 1.00 92.94 93 ASN A O 1
ATOM 725 N N . LEU A 1 94 ? 12.543 15.287 -4.771 1.00 90.50 94 LEU A N 1
ATOM 726 C CA . LEU A 1 94 ? 13.406 16.477 -4.873 1.00 90.50 94 LEU A CA 1
ATOM 727 C C . LEU A 1 94 ? 14.869 16.185 -4.506 1.00 90.50 94 LEU A C 1
ATOM 729 O O . LEU A 1 94 ? 15.759 16.908 -4.952 1.00 90.50 94 LEU A O 1
ATOM 733 N N . LEU A 1 95 ? 15.114 15.125 -3.726 1.00 86.31 95 LEU A N 1
ATOM 734 C CA . LEU A 1 95 ? 16.456 14.629 -3.396 1.00 86.31 95 LEU A CA 1
ATOM 735 C C . LEU A 1 95 ? 17.077 13.807 -4.537 1.00 86.31 95 LEU A C 1
ATOM 737 O O . LEU A 1 95 ? 18.239 13.411 -4.456 1.00 86.31 95 LEU A O 1
ATOM 741 N N . ASN A 1 96 ? 16.311 13.526 -5.593 1.00 84.31 96 ASN A N 1
ATOM 742 C CA . ASN A 1 96 ? 16.799 12.797 -6.752 1.00 84.31 96 ASN A CA 1
ATOM 743 C C . ASN A 1 96 ? 17.717 13.671 -7.626 1.00 84.31 96 ASN A C 1
ATOM 745 O O . ASN A 1 96 ? 17.718 14.902 -7.550 1.00 84.31 96 ASN A O 1
ATOM 749 N N . SER A 1 97 ? 18.490 13.028 -8.503 1.00 74.88 97 SER A N 1
ATOM 750 C CA . SER A 1 97 ? 19.339 13.736 -9.456 1.00 74.88 97 SER A CA 1
ATOM 751 C C . SER A 1 97 ? 18.501 14.635 -10.367 1.00 74.88 97 SER A C 1
ATOM 753 O O . SER A 1 97 ? 17.577 14.180 -11.036 1.00 74.88 97 SER A O 1
ATOM 755 N N . LYS A 1 98 ? 18.876 15.916 -10.453 1.00 76.38 98 LYS A N 1
ATOM 756 C CA . LYS A 1 98 ? 18.273 16.890 -11.382 1.00 76.38 98 LYS A CA 1
ATOM 757 C C . LYS A 1 98 ? 18.808 16.761 -12.813 1.00 76.38 98 LYS A C 1
ATOM 759 O O . LYS A 1 98 ? 18.551 17.629 -13.648 1.00 76.38 98 LYS A O 1
ATOM 764 N N . ARG A 1 99 ? 19.597 15.719 -13.104 1.00 75.75 99 ARG A N 1
ATOM 765 C CA . ARG A 1 99 ? 20.171 15.494 -14.431 1.00 75.75 99 ARG A CA 1
ATOM 766 C C . ARG A 1 99 ? 19.039 15.315 -15.437 1.00 75.75 99 ARG A C 1
ATOM 768 O O . ARG A 1 99 ? 18.240 14.392 -15.323 1.00 75.75 99 ARG A O 1
ATOM 775 N N . LYS A 1 100 ? 18.995 16.187 -16.445 1.00 73.19 100 LYS A N 1
ATOM 776 C CA . LYS A 1 100 ? 18.107 16.001 -17.592 1.00 73.19 100 LYS A CA 1
ATOM 777 C C . LYS A 1 100 ? 18.594 14.786 -18.370 1.00 73.19 100 LYS A C 1
ATOM 779 O O . LYS A 1 100 ? 19.751 14.733 -18.783 1.00 73.19 100 LYS A O 1
ATOM 784 N N . ILE A 1 101 ? 17.712 13.813 -18.527 1.00 76.94 101 ILE A N 1
ATOM 785 C CA . ILE A 1 101 ? 17.974 12.610 -19.297 1.00 76.94 101 ILE A CA 1
ATOM 786 C C . ILE A 1 101 ? 17.135 12.716 -20.563 1.00 76.94 101 ILE A C 1
ATOM 788 O O . ILE A 1 101 ? 15.921 12.882 -20.489 1.00 76.94 101 ILE A O 1
ATOM 792 N N . ALA A 1 102 ? 17.796 12.607 -21.709 1.00 76.06 102 ALA A N 1
ATOM 793 C CA . ALA A 1 102 ? 17.151 12.411 -22.994 1.00 76.06 102 ALA A CA 1
ATOM 794 C C . ALA A 1 102 ? 17.607 11.055 -23.534 1.00 76.06 102 ALA A C 1
ATOM 796 O O . ALA A 1 102 ? 18.805 10.794 -23.637 1.00 76.06 102 ALA A O 1
ATOM 797 N N . PHE A 1 103 ? 16.652 10.184 -23.827 1.00 78.81 103 PHE A N 1
ATOM 798 C CA . PHE A 1 103 ? 16.875 8.922 -24.517 1.00 78.81 103 PHE A CA 1
ATOM 799 C C . PHE A 1 103 ? 15.661 8.652 -25.390 1.00 78.81 103 PHE A C 1
ATOM 801 O O . PHE A 1 103 ? 14.547 9.045 -25.039 1.00 78.81 103 PHE A O 1
ATOM 808 N N . ASP A 1 104 ? 15.889 8.003 -26.524 1.00 78.44 104 ASP A N 1
ATOM 809 C CA . ASP A 1 104 ? 14.803 7.656 -27.422 1.00 78.44 104 ASP A CA 1
ATOM 810 C C . ASP A 1 104 ? 14.085 6.403 -26.908 1.00 78.44 104 ASP A C 1
ATOM 812 O O . ASP A 1 104 ? 14.713 5.393 -26.552 1.00 78.44 104 ASP A O 1
ATOM 816 N N . VAL A 1 105 ? 12.761 6.489 -26.820 1.00 73.62 105 VAL A N 1
ATOM 817 C CA . VAL A 1 105 ? 11.908 5.355 -26.474 1.00 73.62 105 VAL A CA 1
ATOM 818 C C . VAL A 1 105 ? 11.273 4.906 -27.778 1.00 73.62 105 VAL A C 1
ATOM 820 O O . VAL A 1 105 ? 10.398 5.612 -28.277 1.00 73.62 105 VAL A O 1
ATOM 823 N N . PRO A 1 106 ? 11.682 3.754 -28.341 1.00 75.38 106 PRO A N 1
ATOM 824 C CA . PRO A 1 106 ? 11.053 3.265 -29.554 1.00 75.38 106 PRO A CA 1
ATOM 825 C C . PRO A 1 106 ? 9.556 3.093 -29.297 1.00 75.38 106 PRO A C 1
ATOM 827 O O . PRO A 1 106 ? 9.162 2.588 -28.239 1.00 75.38 106 PRO A O 1
ATOM 830 N N . SER A 1 107 ? 8.732 3.517 -30.255 1.00 76.25 107 SER A N 1
ATOM 831 C CA . SER A 1 107 ? 7.295 3.281 -30.199 1.00 76.25 107 SER A CA 1
ATOM 832 C C . SER A 1 107 ? 7.046 1.778 -30.084 1.00 76.25 107 SER A C 1
ATOM 834 O O . SER A 1 107 ? 7.565 0.973 -30.859 1.00 76.25 107 SER A O 1
ATOM 836 N N . SER A 1 108 ? 6.278 1.384 -29.072 1.00 76.44 108 SER A N 1
ATOM 837 C CA . SER A 1 108 ? 5.810 0.014 -28.930 1.00 76.44 108 SER A CA 1
ATOM 838 C C . SER A 1 108 ? 4.377 -0.073 -29.431 1.00 76.44 108 SER A C 1
ATOM 840 O O . SER A 1 108 ? 3.490 0.647 -28.976 1.00 76.44 108 SER A O 1
ATOM 842 N N . GLU A 1 109 ? 4.142 -0.973 -30.377 1.00 84.12 109 GLU A N 1
ATOM 843 C CA . GLU A 1 109 ? 2.791 -1.297 -30.815 1.00 84.12 109 GLU A CA 1
ATOM 844 C C . GLU A 1 109 ? 2.167 -2.335 -29.880 1.00 84.12 109 GLU A C 1
ATOM 846 O O . GLU A 1 109 ? 2.823 -3.279 -29.416 1.00 84.12 109 GLU A O 1
ATOM 851 N N . ILE A 1 110 ? 0.875 -2.169 -29.597 1.00 86.31 110 ILE A N 1
ATOM 852 C CA . ILE A 1 110 ? 0.105 -3.159 -28.846 1.00 86.31 110 ILE A CA 1
ATOM 853 C C . ILE A 1 110 ? -0.088 -4.372 -29.755 1.00 86.31 110 ILE A C 1
ATOM 855 O O . ILE A 1 110 ? -0.860 -4.322 -30.706 1.00 86.31 110 ILE A O 1
ATOM 859 N N . ARG A 1 111 ? 0.603 -5.473 -29.443 1.00 87.31 111 ARG A N 1
ATOM 860 C CA . ARG A 1 111 ? 0.596 -6.693 -30.270 1.00 87.31 111 ARG A CA 1
ATOM 861 C C . ARG A 1 111 ? -0.781 -7.355 -30.380 1.00 87.31 111 ARG A C 1
ATOM 863 O O . ARG A 1 111 ? -1.122 -7.865 -31.437 1.00 87.31 111 ARG A O 1
ATOM 870 N N . GLU A 1 112 ? -1.560 -7.368 -29.296 1.00 91.25 112 GLU A N 1
ATOM 871 C CA . GLU A 1 112 ? -2.845 -8.085 -29.210 1.00 91.25 112 GLU A CA 1
ATOM 872 C C . GLU A 1 112 ? -3.964 -7.183 -28.636 1.00 91.25 112 GLU A C 1
ATOM 874 O O . GLU A 1 112 ? -4.422 -7.393 -27.507 1.00 91.25 112 GLU A O 1
ATOM 879 N N . PRO A 1 113 ? -4.430 -6.156 -29.374 1.00 92.56 113 PRO A N 1
ATOM 880 C CA . PRO A 1 113 ? -5.356 -5.149 -28.842 1.00 92.56 113 PRO A CA 1
ATOM 881 C C . PRO A 1 113 ? -6.732 -5.721 -28.472 1.00 92.56 113 PRO A C 1
ATOM 883 O O . PRO A 1 113 ? -7.326 -5.307 -27.480 1.00 92.56 113 PRO A O 1
ATOM 886 N N . GLN A 1 114 ? -7.225 -6.714 -29.220 1.00 93.25 114 GLN A N 1
ATOM 887 C CA . GLN A 1 114 ? -8.502 -7.376 -28.924 1.00 93.25 114 GLN A CA 1
ATOM 888 C C . GLN A 1 114 ? -8.444 -8.138 -27.596 1.00 93.25 114 GLN A C 1
ATOM 890 O O . GLN A 1 114 ? -9.315 -7.981 -26.744 1.00 93.25 114 GLN A O 1
ATOM 895 N N . LYS A 1 115 ? -7.378 -8.918 -27.389 1.00 93.19 115 LYS A N 1
ATOM 896 C CA . LYS A 1 115 ? -7.147 -9.672 -26.153 1.00 93.19 115 LYS A CA 1
ATOM 897 C C . LYS A 1 115 ? -7.002 -8.742 -24.951 1.00 93.19 115 LYS A C 1
ATOM 899 O O . LYS A 1 115 ? -7.594 -9.002 -23.907 1.00 93.19 115 LYS A O 1
ATOM 904 N N . LEU A 1 116 ? -6.278 -7.632 -25.118 1.00 93.19 116 LEU A N 1
ATOM 905 C CA . LEU A 1 116 ? -6.191 -6.579 -24.108 1.00 93.19 116 LEU A CA 1
ATOM 906 C C . LEU A 1 116 ? -7.580 -6.026 -23.758 1.00 93.19 116 LEU A C 1
ATOM 908 O O . LEU A 1 116 ? -7.914 -5.946 -22.580 1.00 93.19 116 LEU A O 1
ATOM 912 N N . GLY A 1 117 ? -8.405 -5.709 -24.760 1.00 95.19 117 GLY A N 1
ATOM 913 C CA . GLY A 1 117 ? -9.778 -5.242 -24.553 1.00 95.19 117 GLY A CA 1
ATOM 914 C C . GLY A 1 117 ? -10.636 -6.226 -23.751 1.00 95.19 117 GLY A C 1
ATOM 915 O O . GLY A 1 117 ? -11.345 -5.815 -22.834 1.00 95.19 117 GLY A O 1
ATOM 916 N N . ILE A 1 118 ? -10.517 -7.529 -24.024 1.00 95.50 118 ILE A N 1
ATOM 917 C CA . ILE A 1 118 ? -11.237 -8.573 -23.279 1.00 95.50 118 ILE A CA 1
ATOM 918 C C . ILE A 1 118 ? -10.791 -8.619 -21.808 1.00 95.50 118 ILE A C 1
ATOM 920 O O . ILE A 1 118 ? -11.636 -8.672 -20.912 1.00 95.50 118 ILE A O 1
ATOM 924 N N . PHE A 1 119 ? -9.484 -8.563 -21.535 1.00 94.25 119 PHE A N 1
ATOM 925 C CA . PHE A 1 119 ? -8.978 -8.547 -20.157 1.00 94.25 119 PHE A CA 1
ATOM 926 C C . PHE A 1 119 ? -9.319 -7.252 -19.414 1.00 94.25 119 PHE A C 1
ATOM 928 O O . PHE A 1 119 ? -9.607 -7.311 -18.220 1.00 94.25 119 PHE A O 1
ATOM 935 N N . ILE A 1 120 ? -9.368 -6.107 -20.103 1.00 94.38 120 ILE A N 1
ATOM 936 C CA . ILE A 1 120 ? -9.898 -4.859 -19.536 1.00 94.38 120 ILE A CA 1
ATOM 937 C C . ILE A 1 120 ? -11.373 -5.043 -19.159 1.00 94.38 120 ILE A C 1
ATOM 939 O O . ILE A 1 120 ? -11.767 -4.675 -18.057 1.00 94.38 120 ILE A O 1
ATOM 943 N N . GLY A 1 121 ? -12.178 -5.673 -20.020 1.00 95.44 121 GLY A N 1
ATOM 944 C CA . GLY A 1 121 ? -13.569 -6.013 -19.708 1.00 95.44 121 GLY A CA 1
ATOM 945 C C . GLY A 1 121 ? -13.698 -6.900 -18.464 1.00 95.44 121 GLY A C 1
ATOM 946 O O . GLY A 1 121 ? -14.480 -6.590 -17.568 1.00 95.44 121 GLY A O 1
ATOM 947 N N . CYS A 1 122 ? -12.882 -7.954 -18.357 1.00 94.88 122 CYS A N 1
ATOM 948 C CA . CYS A 1 122 ? -12.850 -8.815 -17.168 1.00 94.88 122 CYS A CA 1
ATOM 949 C C . CYS A 1 122 ? -12.456 -8.031 -15.910 1.00 94.88 122 CYS A C 1
ATOM 951 O O . CYS A 1 122 ? -13.105 -8.164 -14.875 1.00 94.88 122 CYS A O 1
ATOM 953 N N . PHE A 1 123 ? -11.437 -7.174 -16.009 1.00 92.81 123 PHE A N 1
ATOM 954 C CA . PHE A 1 123 ? -11.013 -6.303 -14.917 1.00 92.81 123 PHE A CA 1
ATOM 955 C C . PHE A 1 123 ? -12.155 -5.394 -14.445 1.00 92.81 123 PHE A C 1
ATOM 957 O O . PHE A 1 123 ? -12.401 -5.310 -13.245 1.00 92.81 123 PHE A O 1
ATOM 964 N N . LEU A 1 124 ? -12.911 -4.782 -15.362 1.00 94.00 124 LEU A N 1
ATOM 965 C CA . LEU A 1 124 ? -14.074 -3.961 -15.011 1.00 94.00 124 LEU A CA 1
ATOM 966 C C . LEU A 1 124 ? -15.159 -4.771 -14.287 1.00 94.00 124 LEU A C 1
ATOM 968 O O . LEU A 1 124 ? -15.713 -4.289 -13.303 1.00 94.00 124 LEU A O 1
ATOM 972 N N . VAL A 1 125 ? -15.433 -6.011 -14.703 1.00 94.56 125 VAL A N 1
ATOM 973 C CA . VAL A 1 125 ? -16.390 -6.888 -13.998 1.00 94.56 125 VAL A CA 1
ATOM 974 C C . VAL A 1 125 ? -15.904 -7.231 -12.586 1.00 94.56 125 VAL A C 1
ATOM 976 O O . VAL A 1 125 ? -16.694 -7.224 -11.639 1.00 94.56 125 VAL A O 1
ATOM 979 N N . VAL A 1 126 ? -14.603 -7.480 -12.412 1.00 92.12 126 VAL A N 1
ATOM 980 C CA . VAL A 1 126 ? -14.007 -7.674 -11.081 1.00 92.12 126 VAL A CA 1
ATOM 981 C C . VAL A 1 126 ? -14.130 -6.399 -10.241 1.00 92.12 126 VAL A C 1
ATOM 983 O O . VAL A 1 126 ? -14.509 -6.493 -9.077 1.00 92.12 126 VAL A O 1
ATOM 986 N N . MET A 1 127 ? -13.918 -5.207 -10.816 1.00 90.50 127 MET A N 1
ATOM 987 C CA . MET A 1 127 ? -14.126 -3.938 -10.099 1.00 90.50 127 MET A CA 1
ATOM 988 C C . MET A 1 127 ? -15.574 -3.786 -9.632 1.00 90.50 127 MET A C 1
ATOM 990 O O . MET A 1 127 ? -15.815 -3.464 -8.472 1.00 90.50 127 MET A O 1
ATOM 994 N N . LEU A 1 128 ? -16.547 -4.066 -10.504 1.00 92.06 128 LEU A N 1
ATOM 995 C CA . LEU A 1 128 ? -17.968 -4.039 -10.140 1.00 92.06 128 LEU A CA 1
ATOM 996 C C . LEU A 1 128 ? -18.288 -5.026 -9.010 1.00 92.06 128 LEU A C 1
ATOM 998 O O . LEU A 1 128 ? -19.137 -4.739 -8.166 1.00 92.06 128 LEU A O 1
ATOM 1002 N N . SER A 1 129 ? -17.585 -6.159 -8.968 1.00 90.38 129 SER A N 1
ATOM 1003 C CA . SER A 1 129 ? -17.728 -7.134 -7.887 1.00 90.38 129 SER A CA 1
ATOM 1004 C C . SER A 1 129 ? -17.192 -6.600 -6.556 1.00 90.38 129 SER A C 1
ATOM 1006 O O . SER A 1 129 ? -17.872 -6.693 -5.540 1.00 90.38 129 SER A O 1
ATOM 1008 N N . VAL A 1 130 ? -16.016 -5.964 -6.567 1.00 87.31 130 VAL A N 1
ATOM 1009 C CA . VAL A 1 130 ? -15.428 -5.312 -5.380 1.00 87.31 130 VAL A CA 1
ATOM 1010 C C . VAL A 1 130 ? -16.322 -4.185 -4.857 1.00 87.31 130 VAL A C 1
ATOM 1012 O O . VAL A 1 130 ? -16.461 -4.006 -3.653 1.00 87.31 130 VAL A O 1
ATOM 1015 N N . PHE A 1 131 ? -16.995 -3.447 -5.743 1.00 85.69 131 PHE A N 1
ATOM 1016 C CA . PHE A 1 131 ? -17.957 -2.414 -5.345 1.00 85.69 131 PHE A CA 1
ATOM 1017 C C . PHE A 1 131 ? -19.330 -2.960 -4.920 1.00 85.69 131 PHE A C 1
ATOM 1019 O O . PHE A 1 131 ? -20.262 -2.174 -4.750 1.00 85.69 131 PHE A O 1
ATOM 1026 N N . ARG A 1 132 ? -19.469 -4.281 -4.732 1.00 88.56 132 ARG A N 1
ATOM 1027 C CA . ARG A 1 132 ? -20.714 -4.964 -4.332 1.00 88.56 132 ARG A CA 1
ATOM 1028 C C . ARG A 1 132 ? -21.886 -4.758 -5.305 1.00 88.56 132 ARG A C 1
ATOM 1030 O O . ARG A 1 132 ? -23.042 -4.892 -4.915 1.00 88.56 132 ARG A O 1
ATOM 1037 N N . ILE A 1 133 ? -21.602 -4.433 -6.570 1.00 90.88 133 ILE A N 1
ATOM 1038 C CA . ILE A 1 133 ? -22.617 -4.278 -7.629 1.00 90.88 133 ILE A CA 1
ATOM 1039 C C . ILE A 1 133 ? -22.947 -5.642 -8.248 1.00 90.88 133 ILE A C 1
ATOM 1041 O O . ILE A 1 133 ? -24.086 -5.899 -8.631 1.00 90.88 133 ILE A O 1
ATOM 1045 N N . ILE A 1 134 ? -21.947 -6.519 -8.345 1.00 93.06 134 ILE A N 1
ATOM 1046 C CA . ILE A 1 134 ? -22.062 -7.872 -8.898 1.00 93.06 134 ILE A CA 1
ATOM 1047 C C . ILE A 1 134 ? -21.532 -8.874 -7.863 1.00 93.06 134 ILE A C 1
ATOM 1049 O O . ILE A 1 134 ? -20.621 -8.565 -7.100 1.00 93.06 134 ILE A O 1
ATOM 1053 N N . ASP A 1 135 ? -22.087 -10.085 -7.829 1.00 92.50 135 ASP A N 1
ATOM 1054 C CA . ASP A 1 135 ? -21.547 -11.171 -7.005 1.00 92.50 135 ASP A CA 1
ATOM 1055 C C . ASP A 1 135 ? -20.129 -11.553 -7.474 1.00 92.50 135 ASP A C 1
ATOM 1057 O O . ASP A 1 135 ? -19.897 -11.808 -8.662 1.00 92.50 135 ASP A O 1
ATOM 1061 N N . PHE A 1 136 ? -19.180 -11.645 -6.537 1.00 91.12 136 PHE A N 1
ATOM 1062 C CA . PHE A 1 136 ? -17.784 -11.996 -6.813 1.00 91.12 136 PHE A CA 1
ATOM 1063 C C . PHE A 1 136 ? -17.619 -13.313 -7.589 1.00 91.12 136 PHE A C 1
ATOM 1065 O O . PHE A 1 136 ? -16.649 -13.472 -8.333 1.00 91.12 136 PHE A O 1
ATOM 1072 N N . ARG A 1 137 ? -18.570 -14.249 -7.466 1.00 95.12 137 ARG A N 1
ATOM 1073 C CA . ARG A 1 137 ? -18.590 -15.520 -8.203 1.00 95.12 137 ARG A CA 1
ATOM 1074 C C . ARG A 1 137 ? -18.682 -15.298 -9.707 1.00 95.12 137 ARG A C 1
ATOM 1076 O O . ARG A 1 137 ? -18.051 -16.035 -10.459 1.00 95.12 137 ARG A O 1
ATOM 1083 N N . VAL A 1 138 ? -19.421 -14.280 -10.152 1.00 93.56 138 VAL A N 1
ATOM 1084 C CA . VAL A 1 138 ? -19.541 -13.941 -11.577 1.00 93.56 138 VAL A CA 1
ATOM 1085 C C . VAL A 1 138 ? -18.196 -13.453 -12.106 1.00 93.56 138 VAL A C 1
ATOM 1087 O O . VAL A 1 138 ? -17.717 -13.968 -13.115 1.00 93.56 138 VAL A O 1
ATOM 1090 N N . GLY A 1 139 ? -17.552 -12.519 -11.395 1.00 92.31 139 GLY A N 1
ATOM 1091 C CA . GLY A 1 139 ? -16.219 -12.023 -11.746 1.00 92.31 139 GLY A CA 1
ATOM 1092 C C . GLY A 1 139 ? -15.168 -13.133 -11.771 1.00 92.31 139 GLY A C 1
ATOM 1093 O O . GLY A 1 139 ? -14.374 -13.208 -12.711 1.00 92.31 139 GLY A O 1
ATOM 1094 N N . LEU A 1 140 ? -15.208 -14.041 -10.792 1.00 94.12 140 LEU A N 1
ATOM 1095 C CA . LEU A 1 140 ? -14.323 -15.201 -10.720 1.00 94.12 140 LEU A CA 1
ATOM 1096 C C . LEU A 1 140 ? -14.526 -16.153 -11.905 1.00 94.12 140 LEU A C 1
ATOM 1098 O O . LEU A 1 140 ? -13.569 -16.438 -12.622 1.00 94.12 140 LEU A O 1
ATOM 1102 N N . VAL A 1 141 ? -15.756 -16.628 -12.132 1.00 95.88 141 VAL A N 1
ATOM 1103 C CA . VAL A 1 141 ? -16.064 -17.582 -13.210 1.00 95.88 141 VAL A CA 1
ATOM 1104 C C . VAL A 1 141 ? -15.719 -16.982 -14.568 1.00 95.88 141 VAL A C 1
ATOM 1106 O O . VAL A 1 141 ? -15.033 -17.632 -15.355 1.00 95.88 141 VAL A O 1
ATOM 1109 N N . LEU A 1 142 ? -16.123 -15.734 -14.824 1.00 95.56 142 LEU A N 1
ATOM 1110 C CA . LEU A 1 142 ? -15.817 -15.040 -16.073 1.00 95.56 142 LEU A CA 1
ATOM 1111 C C . LEU A 1 142 ? -14.305 -14.962 -16.301 1.00 95.56 142 LEU A C 1
ATOM 1113 O O . LEU A 1 142 ? -13.818 -15.383 -17.349 1.00 95.56 142 LEU A O 1
ATOM 1117 N N . THR A 1 143 ? -13.556 -14.465 -15.313 1.00 93.88 143 THR A N 1
ATOM 1118 C CA . THR A 1 143 ? -12.107 -14.269 -15.445 1.00 93.88 143 THR A CA 1
ATOM 1119 C C . THR A 1 143 ? -11.384 -15.601 -15.627 1.00 93.88 143 THR A C 1
ATOM 1121 O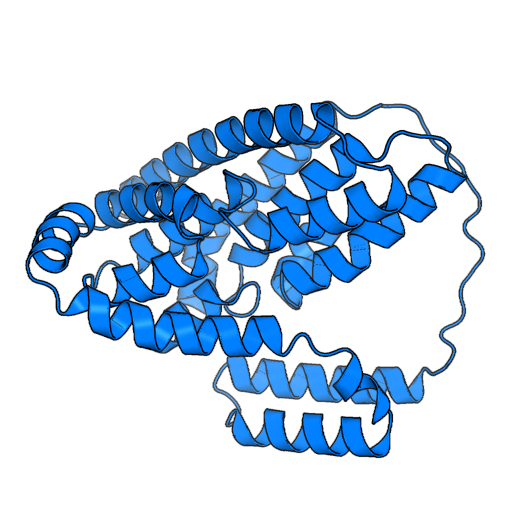 O . THR A 1 143 ? -10.492 -15.701 -16.468 1.00 93.88 143 THR A O 1
ATOM 1124 N N . VAL A 1 144 ? -11.786 -16.649 -14.900 1.00 95.31 144 VAL A N 1
ATOM 1125 C CA . VAL A 1 144 ? -11.210 -17.993 -15.037 1.00 95.31 144 VAL A CA 1
ATOM 1126 C C . VAL A 1 144 ? -11.485 -18.562 -16.427 1.00 95.31 144 VAL A C 1
ATOM 1128 O O . VAL A 1 144 ? -10.544 -18.985 -17.094 1.00 95.31 144 VAL A O 1
ATOM 1131 N N . VAL A 1 145 ? -12.736 -18.536 -16.896 1.00 96.56 145 VAL A N 1
ATOM 1132 C CA . VAL A 1 145 ? -13.118 -19.078 -18.211 1.00 96.56 145 VAL A CA 1
ATOM 1133 C C . VAL A 1 145 ? -12.390 -18.343 -19.335 1.00 96.56 145 VAL A C 1
ATOM 1135 O O . VAL A 1 145 ? -11.761 -18.981 -20.179 1.00 96.56 145 VAL A O 1
ATOM 1138 N N . VAL A 1 146 ? -12.398 -17.009 -19.314 1.00 96.00 146 VAL A N 1
ATOM 1139 C CA . VAL A 1 146 ? -11.692 -16.189 -20.307 1.00 96.00 146 VAL A CA 1
ATOM 1140 C C . VAL A 1 146 ? -10.190 -16.478 -20.291 1.00 96.00 146 VAL A C 1
ATOM 1142 O O . VAL A 1 146 ? -9.590 -16.660 -21.350 1.00 96.00 146 VAL A O 1
ATOM 1145 N N . THR A 1 147 ? -9.578 -16.590 -19.108 1.00 94.75 147 THR A N 1
ATOM 1146 C CA . THR A 1 147 ? -8.143 -16.895 -18.988 1.00 94.75 147 THR A CA 1
ATOM 1147 C C . THR A 1 147 ? -7.823 -18.301 -19.494 1.00 94.75 147 THR A C 1
ATOM 1149 O O . THR A 1 147 ? -6.822 -18.479 -20.180 1.00 94.75 147 THR A O 1
ATOM 1152 N N . ILE A 1 148 ? -8.671 -19.303 -19.229 1.00 95.94 148 ILE A N 1
ATOM 1153 C CA . ILE A 1 148 ? -8.492 -20.668 -19.755 1.00 95.94 148 ILE A CA 1
ATOM 1154 C C . ILE A 1 148 ? -8.513 -20.670 -21.288 1.00 95.94 148 ILE A C 1
ATOM 1156 O O . ILE A 1 148 ? -7.680 -21.341 -21.898 1.00 95.94 148 ILE A O 1
ATOM 1160 N N . ILE A 1 149 ? -9.439 -19.927 -21.899 1.00 96.06 149 ILE A N 1
ATOM 1161 C CA . ILE A 1 149 ? -9.619 -19.890 -23.356 1.00 96.06 149 ILE A CA 1
ATOM 1162 C C . ILE A 1 149 ? -8.489 -19.105 -24.036 1.00 96.06 149 ILE A C 1
ATOM 1164 O O . ILE A 1 149 ? -7.937 -19.570 -25.030 1.00 96.06 149 ILE A O 1
ATOM 1168 N N . LEU A 1 150 ? -8.139 -17.925 -23.515 1.00 94.69 150 LEU A N 1
ATOM 1169 C CA . LEU A 1 150 ? -7.243 -16.987 -24.203 1.00 94.69 150 LEU A CA 1
ATOM 1170 C C . LEU A 1 150 ? -5.775 -17.085 -23.784 1.00 94.69 150 LEU A C 1
ATOM 1172 O O . LEU A 1 150 ? -4.897 -16.748 -24.576 1.00 94.69 150 LEU A O 1
ATOM 1176 N N . GLU A 1 151 ? -5.484 -17.480 -22.542 1.00 92.94 151 GLU A N 1
ATOM 1177 C CA . GLU A 1 151 ? -4.116 -17.512 -22.013 1.00 92.94 151 GLU A CA 1
ATOM 1178 C C . GLU A 1 151 ? -3.970 -18.514 -20.854 1.00 92.94 151 GLU A C 1
ATOM 1180 O O . GLU A 1 151 ? -3.613 -18.164 -19.728 1.00 92.94 151 GLU A O 1
ATOM 1185 N N . ARG A 1 152 ? -4.212 -19.807 -21.114 1.00 92.31 152 ARG A N 1
ATOM 1186 C CA . ARG A 1 152 ? -4.126 -20.861 -20.081 1.00 92.31 152 ARG A CA 1
ATOM 1187 C C . ARG A 1 152 ? -2.775 -20.895 -19.356 1.00 92.31 152 ARG A C 1
ATOM 1189 O O . ARG A 1 152 ? -2.707 -21.263 -18.186 1.00 92.31 152 ARG A O 1
ATOM 1196 N N . ARG A 1 153 ? -1.691 -20.500 -20.032 1.00 90.88 153 ARG A N 1
ATOM 1197 C CA . ARG A 1 153 ? -0.345 -20.437 -19.437 1.00 90.88 153 ARG A CA 1
ATOM 1198 C C . ARG A 1 153 ? -0.241 -19.375 -18.340 1.00 90.88 153 ARG A C 1
ATOM 1200 O O . ARG A 1 153 ? 0.653 -19.470 -17.505 1.00 90.88 153 ARG A O 1
ATOM 1207 N N . PHE A 1 154 ? -1.154 -18.401 -18.290 1.00 88.31 154 PHE A N 1
ATOM 1208 C CA . PHE A 1 154 ? -1.174 -17.386 -17.238 1.00 88.31 154 PHE A CA 1
ATOM 1209 C C . PHE A 1 154 ? -1.382 -17.990 -15.848 1.00 88.31 154 PHE A C 1
ATOM 1211 O O . PHE A 1 154 ? -0.780 -17.513 -14.892 1.00 88.31 154 PHE A O 1
ATOM 1218 N N . PHE A 1 155 ? -2.121 -19.101 -15.737 1.00 91.31 155 PHE A N 1
ATOM 1219 C CA . PHE A 1 155 ? -2.289 -19.806 -14.464 1.00 91.31 155 PHE A CA 1
ATOM 1220 C C . PHE A 1 155 ? -0.967 -20.281 -13.860 1.00 91.31 155 PHE A C 1
ATOM 1222 O O . PHE A 1 155 ? -0.897 -20.428 -12.651 1.00 91.31 155 PHE A O 1
ATOM 1229 N N . GLN A 1 156 ? 0.088 -20.489 -14.652 1.00 88.88 156 GLN A N 1
ATOM 1230 C CA . GLN A 1 156 ? 1.412 -20.864 -14.136 1.00 88.88 156 GLN A CA 1
ATOM 1231 C C . GLN A 1 156 ? 2.192 -19.669 -13.566 1.00 88.88 156 GLN A C 1
ATOM 1233 O O . GLN A 1 156 ? 3.190 -19.863 -12.881 1.00 88.88 156 GLN A O 1
ATOM 1238 N N . LYS A 1 157 ? 1.762 -18.436 -13.867 1.00 84.38 157 LYS A N 1
ATOM 1239 C CA . LYS A 1 157 ? 2.395 -17.190 -13.410 1.00 84.38 157 LYS A CA 1
ATOM 1240 C C . LYS A 1 157 ? 1.748 -16.618 -12.147 1.00 84.38 157 LYS A C 1
ATOM 1242 O O . LYS A 1 157 ? 2.271 -15.653 -11.598 1.00 84.38 157 LYS A O 1
ATOM 1247 N N . ILE A 1 158 ? 0.615 -17.175 -11.718 1.00 84.25 158 ILE A N 1
ATOM 1248 C CA . ILE A 1 158 ? -0.068 -16.771 -10.488 1.00 84.25 158 ILE A CA 1
ATOM 1249 C C . ILE A 1 158 ? 0.793 -17.173 -9.288 1.00 84.25 158 ILE A C 1
ATOM 1251 O O . ILE A 1 158 ? 1.287 -18.298 -9.212 1.00 84.25 158 ILE A O 1
ATOM 1255 N N . ASP A 1 159 ? 0.944 -16.259 -8.332 1.00 80.56 159 ASP A N 1
ATOM 1256 C CA . ASP A 1 159 ? 1.633 -16.528 -7.072 1.00 80.56 159 ASP A CA 1
ATOM 1257 C C . ASP A 1 159 ? 0.705 -17.283 -6.101 1.00 80.56 159 ASP A C 1
ATOM 1259 O O . ASP A 1 159 ? 0.076 -16.710 -5.210 1.00 80.56 159 ASP A O 1
ATOM 1263 N N . TYR A 1 160 ? 0.581 -18.601 -6.293 1.00 88.00 160 TYR A N 1
ATOM 1264 C CA . TYR A 1 160 ? -0.214 -19.451 -5.398 1.00 88.00 160 TYR A CA 1
ATOM 1265 C C . TYR A 1 160 ? 0.366 -19.534 -3.986 1.00 88.00 160 TYR A C 1
ATOM 1267 O O . TYR A 1 160 ? -0.374 -19.811 -3.044 1.00 88.00 160 TYR A O 1
ATOM 1275 N N . PHE A 1 161 ? 1.670 -19.291 -3.825 1.00 83.75 161 PHE A N 1
ATOM 1276 C CA . PHE A 1 161 ? 2.292 -19.253 -2.509 1.00 83.75 161 PHE A CA 1
ATOM 1277 C C . PHE A 1 161 ? 1.755 -18.068 -1.703 1.00 83.75 161 PHE A C 1
ATOM 1279 O O . PHE A 1 161 ? 1.398 -18.243 -0.539 1.00 83.75 161 PHE A O 1
ATOM 1286 N N . LEU A 1 162 ? 1.601 -16.897 -2.329 1.00 81.38 162 LEU A N 1
ATOM 1287 C CA . LEU A 1 162 ? 0.970 -15.733 -1.706 1.00 81.38 162 LEU A CA 1
ATOM 1288 C C . LEU A 1 162 ? -0.484 -16.019 -1.296 1.00 81.38 162 LEU A C 1
ATOM 1290 O O . LEU A 1 162 ? -0.859 -15.759 -0.154 1.00 81.38 162 LEU A O 1
ATOM 1294 N N . LEU A 1 163 ? -1.283 -16.614 -2.190 1.00 85.44 163 LEU A N 1
ATOM 1295 C CA . LEU A 1 163 ? -2.673 -16.987 -1.886 1.00 85.44 163 LEU A CA 1
ATOM 1296 C C . LEU A 1 163 ? -2.759 -17.981 -0.717 1.00 85.44 163 LEU A C 1
ATOM 1298 O O . LEU A 1 163 ? -3.555 -17.793 0.203 1.00 85.44 163 LEU A O 1
ATOM 1302 N N . GLY A 1 164 ? -1.911 -19.014 -0.722 1.00 89.00 164 GLY A N 1
ATOM 1303 C CA . GLY A 1 164 ? -1.813 -19.972 0.378 1.00 89.00 164 GLY A CA 1
ATOM 1304 C C . GLY A 1 164 ? -1.358 -19.321 1.685 1.00 89.00 164 GLY A C 1
ATOM 1305 O O . GLY A 1 164 ? -1.879 -19.647 2.747 1.00 89.00 164 GLY A O 1
ATOM 1306 N N . THR A 1 165 ? -0.447 -18.348 1.614 1.00 85.38 165 THR A N 1
ATOM 1307 C CA . THR A 1 165 ? 0.016 -17.589 2.783 1.00 85.38 165 THR A CA 1
ATOM 1308 C C . THR A 1 165 ? -1.131 -16.807 3.425 1.00 85.38 165 THR A C 1
ATOM 1310 O O . THR A 1 165 ? -1.266 -16.842 4.645 1.00 85.38 165 THR A O 1
ATOM 1313 N N . PHE A 1 166 ? -2.008 -16.170 2.639 1.00 83.12 166 PHE A N 1
ATOM 1314 C CA . PHE A 1 166 ? -3.191 -15.503 3.196 1.00 83.12 166 PHE A CA 1
ATOM 1315 C C . PHE A 1 166 ? -4.127 -16.481 3.905 1.00 83.12 166 PHE A C 1
ATOM 1317 O O . PHE A 1 166 ? -4.544 -16.201 5.025 1.00 83.12 166 PHE A O 1
ATOM 1324 N N . LEU A 1 167 ? -4.394 -17.651 3.314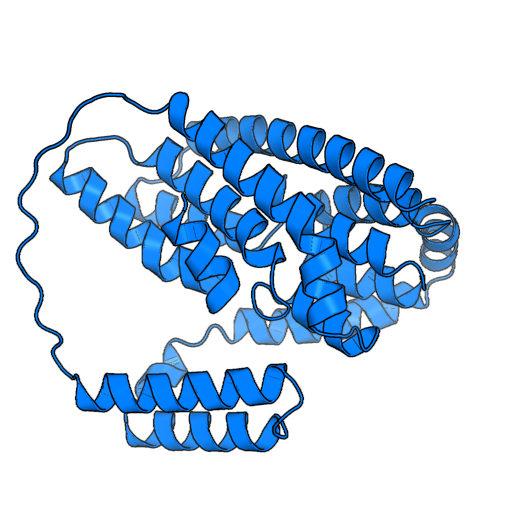 1.00 88.75 167 LEU A N 1
ATOM 1325 C CA . LEU A 1 167 ? -5.198 -18.690 3.963 1.00 88.75 167 LEU A CA 1
ATOM 1326 C C . LEU A 1 167 ? -4.590 -19.112 5.308 1.00 88.75 167 LEU A C 1
ATOM 1328 O O . LEU A 1 167 ? -5.299 -19.198 6.309 1.00 88.75 167 LEU A O 1
ATOM 1332 N N . LEU A 1 168 ? -3.272 -19.322 5.351 1.00 90.19 168 LEU A N 1
ATOM 1333 C CA . LEU A 1 168 ? -2.568 -19.662 6.586 1.00 90.19 168 LEU A CA 1
ATOM 1334 C C . LEU A 1 168 ? -2.606 -18.526 7.612 1.00 90.19 168 LEU A C 1
ATOM 1336 O O . LEU A 1 168 ? -2.760 -18.816 8.793 1.00 90.19 168 LEU A O 1
ATOM 1340 N N . PHE A 1 169 ? -2.517 -17.258 7.198 1.00 86.62 169 PHE A N 1
ATOM 1341 C CA . PHE A 1 169 ? -2.672 -16.125 8.114 1.00 86.62 169 PHE A CA 1
ATOM 1342 C C . PHE A 1 169 ? -4.052 -16.097 8.760 1.00 86.62 169 PHE A C 1
ATOM 1344 O O . PHE A 1 169 ? -4.118 -15.920 9.970 1.00 86.62 169 PHE A O 1
ATOM 1351 N N . PHE A 1 170 ? -5.132 -16.339 8.012 1.00 86.69 170 PHE A N 1
ATOM 1352 C CA . PHE A 1 170 ? -6.472 -16.416 8.601 1.00 86.69 170 PHE A CA 1
ATOM 1353 C C . PHE A 1 170 ? -6.572 -17.521 9.657 1.00 86.69 170 PHE A C 1
ATOM 1355 O O . PHE A 1 170 ? -7.017 -17.260 10.772 1.00 86.69 170 PHE A O 1
ATOM 1362 N N . VAL A 1 171 ? -6.095 -18.732 9.347 1.00 89.94 171 VAL A N 1
ATOM 1363 C CA . VAL A 1 171 ? -6.107 -19.851 10.306 1.00 89.94 171 VAL A CA 1
ATOM 1364 C C . VAL A 1 171 ? -5.236 -19.540 11.523 1.00 89.94 171 VAL A C 1
ATOM 1366 O O . VAL A 1 171 ? -5.653 -19.736 12.662 1.00 89.94 171 VAL A O 1
ATOM 1369 N N . PHE A 1 172 ? -4.021 -19.048 11.300 1.00 89.75 172 PHE A N 1
ATOM 1370 C CA . PHE A 1 172 ? -3.068 -18.746 12.362 1.00 89.75 172 PHE A CA 1
ATOM 1371 C C . PHE A 1 172 ? -3.578 -17.646 13.294 1.00 89.75 172 PHE A C 1
ATOM 1373 O O . PHE A 1 172 ? -3.497 -17.786 14.513 1.00 89.75 172 PHE A O 1
ATOM 1380 N N . ILE A 1 173 ? -4.141 -16.578 12.732 1.00 87.06 173 ILE A N 1
ATOM 1381 C CA . ILE A 1 173 ? -4.660 -15.447 13.497 1.00 87.06 173 ILE A CA 1
ATOM 1382 C C . ILE A 1 173 ? -5.919 -15.833 14.267 1.00 87.06 173 ILE A C 1
ATOM 1384 O O . ILE A 1 173 ? -6.018 -15.445 15.425 1.00 87.06 173 ILE A O 1
ATOM 1388 N N . ASP A 1 174 ? -6.824 -16.639 13.698 1.00 86.50 174 ASP A N 1
ATOM 1389 C CA . ASP A 1 174 ? -7.989 -17.154 14.438 1.00 86.50 174 ASP A CA 1
ATOM 1390 C C . ASP A 1 174 ? -7.575 -18.007 15.650 1.00 86.50 174 ASP A C 1
ATOM 1392 O O . ASP A 1 174 ? -8.200 -17.952 16.705 1.00 86.50 174 ASP A O 1
ATOM 1396 N N . ASN A 1 175 ? -6.484 -18.770 15.541 1.00 90.06 175 ASN A N 1
ATOM 1397 C CA . ASN A 1 175 ? -5.963 -19.533 16.676 1.00 90.06 175 ASN A CA 1
ATOM 1398 C C . ASN A 1 175 ? -5.306 -18.621 17.722 1.00 90.06 175 ASN A C 1
ATOM 1400 O O . ASN A 1 175 ? -5.546 -18.769 18.920 1.00 90.06 175 ASN A O 1
ATOM 1404 N N . ILE A 1 176 ? -4.494 -17.660 17.278 1.00 88.12 176 ILE A N 1
ATOM 1405 C CA . ILE A 1 176 ? -3.805 -16.708 18.157 1.00 88.12 176 ILE A CA 1
ATOM 1406 C C . ILE A 1 176 ? -4.782 -15.780 18.877 1.00 88.12 176 ILE A C 1
ATOM 1408 O O . ILE A 1 176 ? -4.564 -15.457 20.046 1.00 88.12 176 ILE A O 1
ATOM 1412 N N . SER A 1 177 ? -5.863 -15.362 18.217 1.00 85.19 177 SER A N 1
ATOM 1413 C CA . SER A 1 177 ? -6.843 -14.445 18.798 1.00 85.19 177 SER A CA 1
ATOM 1414 C C . SER A 1 177 ? -7.601 -15.064 19.981 1.00 85.19 177 SER A C 1
ATOM 1416 O O . SER A 1 177 ? -8.071 -14.347 20.863 1.00 85.19 177 SER A O 1
ATOM 1418 N N . ARG A 1 178 ? -7.651 -16.398 20.061 1.00 87.31 178 ARG A N 1
ATOM 1419 C CA . ARG A 1 178 ? -8.256 -17.151 21.172 1.00 87.31 178 ARG A CA 1
ATOM 1420 C C . ARG A 1 178 ? -7.332 -17.315 22.382 1.00 87.31 178 ARG A C 1
ATOM 1422 O O . ARG A 1 178 ? -7.774 -17.824 23.406 1.00 87.31 178 ARG A O 1
ATOM 1429 N N . MET A 1 179 ? -6.060 -16.919 22.291 1.00 91.38 179 MET A N 1
ATOM 1430 C CA . MET A 1 179 ? -5.118 -17.009 23.410 1.00 91.38 179 MET A CA 1
ATOM 1431 C C . MET A 1 179 ? -5.315 -15.843 24.389 1.00 91.38 179 MET A C 1
ATOM 1433 O O . MET A 1 179 ? -5.189 -14.679 24.005 1.00 91.38 179 MET A O 1
ATOM 1437 N N . ASP A 1 180 ? -5.510 -16.138 25.678 1.00 89.81 180 ASP A N 1
ATOM 1438 C CA . ASP A 1 180 ? -5.796 -15.127 26.716 1.00 89.81 180 ASP A CA 1
ATOM 1439 C C . ASP A 1 180 ? -4.740 -14.016 26.815 1.00 89.81 180 ASP A C 1
ATOM 1441 O O . ASP A 1 180 ? -5.061 -12.838 27.012 1.00 89.81 180 ASP A O 1
ATOM 1445 N N . ILE A 1 181 ? -3.463 -14.375 26.647 1.00 91.50 181 ILE A N 1
ATOM 1446 C CA . ILE A 1 181 ? -2.341 -13.425 26.667 1.00 91.50 181 ILE A CA 1
ATOM 1447 C C . ILE A 1 181 ? -2.495 -12.405 25.535 1.00 91.50 181 ILE A C 1
ATOM 1449 O O . ILE A 1 181 ? -2.362 -11.201 25.755 1.00 91.50 181 ILE A O 1
ATOM 1453 N N . ILE A 1 182 ? -2.814 -12.883 24.331 1.00 90.25 182 ILE A N 1
ATOM 1454 C CA . ILE A 1 182 ? -2.980 -12.038 23.149 1.00 90.25 182 ILE A CA 1
ATOM 1455 C C . ILE A 1 182 ? -4.218 -11.172 23.313 1.00 90.25 182 ILE A C 1
ATOM 1457 O O . ILE A 1 182 ? -4.119 -9.959 23.162 1.00 90.25 182 ILE A O 1
ATOM 1461 N N . ALA A 1 183 ? -5.346 -11.748 23.727 1.00 86.38 183 ALA A N 1
ATOM 1462 C CA . ALA A 1 183 ? -6.567 -10.992 23.983 1.00 86.38 183 ALA A CA 1
ATOM 1463 C C . ALA A 1 183 ? -6.345 -9.857 25.002 1.00 86.38 183 ALA A C 1
ATOM 1465 O O . ALA A 1 183 ? -6.836 -8.742 24.820 1.00 86.38 183 ALA A O 1
ATOM 1466 N N . THR A 1 184 ? -5.554 -10.101 26.050 1.00 88.50 184 THR A N 1
ATOM 1467 C CA . THR A 1 184 ? -5.230 -9.090 27.069 1.00 88.50 184 THR A CA 1
ATOM 1468 C C . THR A 1 184 ? -4.351 -7.969 26.515 1.00 88.50 184 THR A C 1
ATOM 1470 O O . THR A 1 184 ? -4.636 -6.791 26.746 1.00 88.50 184 THR A O 1
ATOM 1473 N N . LEU A 1 185 ? -3.307 -8.307 25.751 1.00 89.50 185 LEU A N 1
ATOM 1474 C CA . LEU A 1 185 ? -2.465 -7.314 25.076 1.00 89.50 185 LEU A CA 1
ATOM 1475 C C . LEU A 1 185 ? -3.282 -6.484 24.078 1.00 89.50 185 LEU A C 1
ATOM 1477 O O . LEU A 1 185 ? -3.158 -5.256 24.040 1.00 89.50 185 LEU A O 1
ATOM 1481 N N . MET A 1 186 ? -4.163 -7.146 23.328 1.00 91.12 186 MET A N 1
ATOM 1482 C CA . MET A 1 186 ? -4.995 -6.515 22.314 1.00 91.12 186 MET A CA 1
ATOM 1483 C C . MET A 1 186 ? -6.008 -5.547 22.919 1.00 91.12 186 MET A C 1
ATOM 1485 O O . MET A 1 186 ? -6.103 -4.439 22.411 1.00 91.12 186 MET A O 1
ATOM 1489 N N . LYS A 1 187 ? -6.647 -5.856 24.059 1.00 87.19 187 LYS A N 1
ATOM 1490 C CA . LYS A 1 187 ? -7.534 -4.899 24.764 1.00 87.19 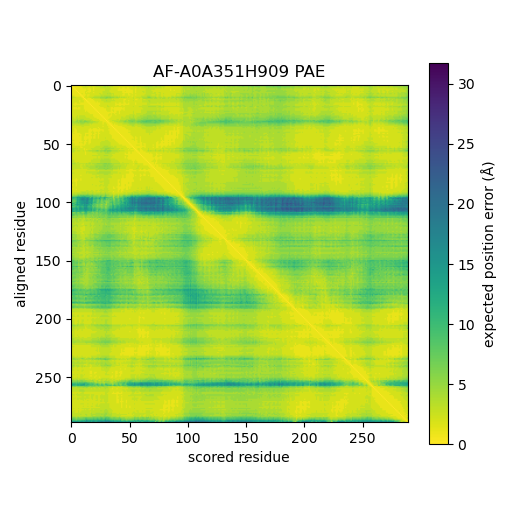187 LYS A CA 1
ATOM 1491 C C . LYS A 1 187 ? -6.870 -3.546 25.025 1.00 87.19 187 LYS A C 1
ATOM 1493 O O . LYS A 1 187 ? -7.515 -2.504 24.966 1.00 87.19 187 LYS A O 1
ATOM 1498 N N . SER A 1 188 ? -5.577 -3.555 25.343 1.00 89.50 188 SER A N 1
ATOM 1499 C CA . SER A 1 188 ? -4.811 -2.325 25.539 1.00 89.50 188 SER A CA 1
ATOM 1500 C C . SER A 1 188 ? -4.485 -1.675 24.191 1.00 89.50 188 SER A C 1
ATOM 1502 O O . SER A 1 188 ? -4.719 -0.482 24.018 1.00 89.50 188 SER A O 1
ATOM 1504 N N . ALA A 1 189 ? -3.998 -2.453 23.222 1.00 93.38 189 ALA A N 1
ATOM 1505 C CA . ALA A 1 189 ? -3.612 -1.973 21.895 1.00 93.38 189 ALA A CA 1
ATOM 1506 C C . ALA A 1 189 ? -4.783 -1.415 21.059 1.00 93.38 189 ALA A C 1
ATOM 1508 O O . ALA A 1 189 ? -4.558 -0.564 20.202 1.00 93.38 189 ALA A O 1
ATOM 1509 N N . THR A 1 190 ? -6.018 -1.854 21.316 1.00 94.56 190 THR A N 1
ATOM 1510 C CA . THR A 1 190 ? -7.223 -1.446 20.573 1.00 94.56 190 THR A CA 1
ATOM 1511 C C . THR A 1 190 ? -8.121 -0.453 21.308 1.00 94.56 190 THR A C 1
ATOM 1513 O O . THR A 1 190 ? -9.228 -0.166 20.858 1.00 94.56 190 THR A O 1
ATOM 1516 N N . ASN A 1 191 ? -7.668 0.109 22.432 1.00 93.25 191 ASN A N 1
ATOM 1517 C CA . ASN A 1 191 ? -8.474 1.059 23.197 1.00 93.25 191 ASN A CA 1
ATOM 1518 C C . ASN A 1 191 ? -8.539 2.441 22.513 1.00 93.25 191 ASN A C 1
ATOM 1520 O O . ASN A 1 191 ? -7.715 3.320 22.783 1.00 93.25 191 ASN A O 1
ATOM 1524 N N . GLY A 1 192 ? -9.519 2.607 21.623 1.00 95.25 192 GLY A N 1
ATOM 1525 C CA . GLY A 1 192 ? -9.806 3.833 20.879 1.00 95.25 192 GLY A CA 1
ATOM 1526 C C . GLY A 1 192 ? -9.071 3.936 19.540 1.00 95.25 192 GLY A C 1
ATOM 1527 O O . GLY A 1 192 ? -8.099 3.225 19.275 1.00 95.25 192 GLY A O 1
ATOM 1528 N N . GLU A 1 193 ? -9.525 4.862 18.692 1.00 96.75 193 GLU A N 1
ATOM 1529 C CA . GLU A 1 193 ? -9.048 5.025 17.310 1.00 96.75 193 GLU A CA 1
ATOM 1530 C C . GLU A 1 193 ? -7.546 5.328 17.237 1.00 96.75 193 GLU A C 1
ATOM 1532 O O . GLU A 1 193 ? -6.802 4.673 16.509 1.00 96.75 193 GLU A O 1
ATOM 1537 N N . ILE A 1 194 ? -7.065 6.280 18.042 1.00 97.00 194 ILE A N 1
ATOM 1538 C CA . ILE A 1 194 ? -5.654 6.697 18.036 1.00 97.00 194 ILE A CA 1
ATOM 1539 C C . ILE A 1 194 ? -4.733 5.550 18.470 1.00 97.00 194 ILE A C 1
ATOM 1541 O O . ILE A 1 194 ? -3.664 5.335 17.885 1.00 97.00 194 ILE A O 1
ATOM 1545 N N . ARG A 1 195 ? -5.130 4.800 19.502 1.00 96.94 195 ARG A N 1
ATOM 1546 C CA . ARG A 1 195 ? -4.318 3.696 20.014 1.00 96.94 195 ARG A CA 1
ATOM 1547 C C . ARG A 1 195 ? -4.314 2.530 19.038 1.00 96.94 195 ARG A C 1
ATOM 1549 O O . ARG A 1 195 ? -3.241 2.056 18.683 1.00 96.94 195 ARG A O 1
ATOM 1556 N N . THR A 1 196 ? -5.483 2.190 18.498 1.00 97.94 196 THR A N 1
ATOM 1557 C CA . THR A 1 196 ? -5.625 1.197 17.429 1.00 97.94 196 THR A CA 1
ATOM 1558 C C . THR A 1 196 ? -4.747 1.555 16.227 1.00 97.94 196 THR A C 1
ATOM 1560 O O . THR A 1 196 ? -4.011 0.702 15.731 1.00 97.94 196 THR A O 1
ATOM 1563 N N . MET A 1 197 ? -4.738 2.823 15.802 1.00 98.25 197 MET A N 1
ATOM 1564 C CA . MET A 1 197 ? -3.904 3.305 14.697 1.00 98.25 197 MET A CA 1
ATOM 1565 C C . MET A 1 197 ? -2.410 3.164 14.986 1.00 98.25 197 MET A C 1
ATOM 1567 O O . MET A 1 197 ? -1.669 2.592 14.190 1.00 98.25 197 MET A O 1
ATOM 1571 N N . THR A 1 198 ? -1.953 3.683 16.124 1.00 97.81 198 THR A N 1
ATOM 1572 C CA . THR A 1 198 ? -0.527 3.650 16.479 1.00 97.81 198 THR A CA 1
ATOM 1573 C C . THR A 1 198 ? -0.031 2.223 16.700 1.00 97.81 198 THR A C 1
ATOM 1575 O O . THR A 1 198 ? 1.016 1.851 16.173 1.00 97.81 198 THR A O 1
ATOM 1578 N N . SER A 1 199 ? -0.787 1.391 17.418 1.00 97.69 199 SER A N 1
ATOM 1579 C CA . SER A 1 199 ? -0.420 0.000 17.677 1.00 97.69 199 SER A CA 1
ATOM 1580 C C . SER A 1 199 ? -0.424 -0.852 16.408 1.00 97.69 199 SER A C 1
ATOM 1582 O O . SER A 1 199 ? 0.539 -1.587 16.192 1.00 97.69 199 SER A O 1
ATOM 1584 N N . SER A 1 200 ? -1.428 -0.733 15.534 1.00 98.12 200 SER A N 1
ATOM 1585 C CA . SER A 1 200 ? -1.441 -1.482 14.266 1.00 98.12 200 SER A CA 1
ATOM 1586 C C . SER A 1 200 ? -0.336 -1.019 13.306 1.00 98.12 200 SER A C 1
ATOM 1588 O O . SER A 1 200 ? 0.309 -1.853 12.669 1.00 98.12 200 SER A O 1
ATOM 1590 N N . ALA A 1 201 ? -0.009 0.277 13.265 1.00 98.12 201 ALA A N 1
ATOM 1591 C CA . ALA A 1 201 ? 1.127 0.779 12.490 1.00 98.12 201 ALA A CA 1
ATOM 1592 C C . ALA A 1 201 ? 2.469 0.191 12.961 1.00 98.12 201 ALA A C 1
ATOM 1594 O O . ALA A 1 201 ? 3.301 -0.204 12.140 1.00 98.12 201 ALA A O 1
ATOM 1595 N N . LEU A 1 202 ? 2.678 0.109 14.279 1.00 97.69 202 LEU A N 1
ATOM 1596 C CA . LEU A 1 202 ? 3.906 -0.431 14.867 1.00 97.69 202 LEU A CA 1
ATOM 1597 C C . LEU A 1 202 ? 3.997 -1.954 14.729 1.00 97.69 202 LEU A C 1
ATOM 1599 O O . LEU A 1 202 ? 5.051 -2.464 14.358 1.00 97.69 202 LEU A O 1
ATOM 1603 N N . ILE A 1 203 ? 2.908 -2.688 14.969 1.00 96.31 203 ILE A N 1
ATOM 1604 C CA . ILE A 1 203 ? 2.896 -4.153 14.840 1.00 96.31 203 ILE A CA 1
ATOM 1605 C C . ILE A 1 203 ? 3.097 -4.588 13.382 1.00 96.31 203 ILE A C 1
ATOM 1607 O O . ILE A 1 203 ? 3.825 -5.553 13.130 1.00 96.31 203 ILE A O 1
ATOM 1611 N N . SER A 1 204 ? 2.591 -3.809 12.418 1.00 97.25 204 SER A N 1
ATOM 1612 C CA . SER A 1 204 ? 2.835 -4.051 10.989 1.00 97.25 204 SER A CA 1
ATOM 1613 C C . SER A 1 204 ? 4.323 -4.126 10.646 1.00 97.25 204 SER A C 1
ATOM 1615 O O . SER A 1 204 ? 4.684 -4.842 9.723 1.00 97.25 204 SER A O 1
ATOM 1617 N N . GLN A 1 205 ? 5.211 -3.474 11.408 1.00 96.81 205 GLN A N 1
ATOM 1618 C CA . GLN A 1 205 ? 6.658 -3.520 11.162 1.00 96.81 205 GLN A CA 1
ATOM 1619 C C . GLN A 1 205 ? 7.281 -4.905 11.361 1.00 96.81 205 GLN A C 1
ATOM 1621 O O . GLN A 1 205 ? 8.359 -5.164 10.820 1.00 96.81 205 GLN A O 1
ATOM 1626 N N . PHE A 1 206 ? 6.612 -5.770 12.127 1.00 93.56 206 PHE A N 1
ATOM 1627 C CA . PHE A 1 206 ? 7.105 -7.085 12.528 1.00 93.56 206 PHE A CA 1
ATOM 1628 C C . PHE A 1 206 ? 6.384 -8.227 11.813 1.00 93.56 206 PHE A C 1
ATOM 1630 O O . PHE A 1 206 ? 7.036 -9.185 11.408 1.00 93.56 206 PHE A O 1
ATOM 1637 N N . ILE A 1 207 ? 5.060 -8.128 11.644 1.00 90.88 207 ILE A N 1
ATOM 1638 C CA . ILE A 1 207 ? 4.241 -9.206 11.058 1.00 90.88 207 ILE A CA 1
ATOM 1639 C C . ILE A 1 207 ? 3.621 -8.855 9.700 1.00 90.88 207 ILE A C 1
ATOM 1641 O O . ILE A 1 207 ? 2.931 -9.696 9.137 1.00 90.88 207 ILE A O 1
ATOM 1645 N N . SER A 1 208 ? 3.883 -7.661 9.153 1.00 93.31 208 SER A N 1
ATOM 1646 C CA . SER A 1 208 ? 3.253 -7.097 7.947 1.00 93.31 208 SER A CA 1
ATOM 1647 C C . SER A 1 208 ? 1.837 -6.542 8.159 1.00 93.31 208 SER A C 1
ATOM 1649 O O . SER A 1 208 ? 1.112 -6.907 9.088 1.00 93.31 208 SER A O 1
ATOM 1651 N N . ASN A 1 209 ? 1.446 -5.619 7.286 1.00 94.75 209 ASN A N 1
ATOM 1652 C CA . ASN A 1 209 ? 0.163 -4.917 7.299 1.00 94.75 209 ASN A CA 1
ATOM 1653 C C . ASN A 1 209 ? -1.058 -5.840 7.120 1.00 94.75 209 ASN A C 1
ATOM 1655 O O . ASN A 1 209 ? -2.066 -5.624 7.791 1.00 94.75 209 ASN A O 1
ATOM 1659 N N . VAL A 1 210 ? -0.979 -6.889 6.289 1.00 93.31 210 VAL A N 1
ATOM 1660 C CA . VAL A 1 210 ? -2.106 -7.821 6.071 1.00 93.31 210 VAL A CA 1
ATOM 1661 C C . VAL A 1 210 ? -2.416 -8.665 7.316 1.00 93.31 210 VAL A C 1
ATOM 1663 O O . VAL A 1 210 ? -3.547 -8.590 7.798 1.00 93.31 210 VAL A O 1
ATOM 1666 N N . PRO A 1 211 ? -1.459 -9.401 7.918 1.00 93.56 211 PRO A N 1
ATOM 1667 C CA . PRO A 1 211 ? -1.709 -10.114 9.173 1.00 93.56 211 PRO A CA 1
ATOM 1668 C C . PRO A 1 211 ? -2.122 -9.190 10.314 1.00 93.56 211 PRO A C 1
ATOM 1670 O O . PRO A 1 211 ? -2.968 -9.547 11.127 1.00 93.56 211 PRO A O 1
ATOM 1673 N N . THR A 1 212 ? -1.561 -7.980 10.368 1.00 95.56 212 THR A N 1
ATOM 1674 C CA . THR A 1 212 ? -1.930 -7.014 11.407 1.00 95.56 212 THR A CA 1
ATOM 1675 C C . THR A 1 212 ? -3.389 -6.586 11.287 1.00 95.56 212 THR A C 1
ATOM 1677 O O . THR A 1 212 ? -4.073 -6.515 12.304 1.00 95.56 212 THR A O 1
ATOM 1680 N N . ALA A 1 213 ? -3.884 -6.347 10.069 1.00 96.31 213 ALA A N 1
ATOM 1681 C CA . ALA A 1 213 ? -5.282 -5.994 9.843 1.00 96.31 213 ALA A CA 1
ATOM 1682 C C . ALA A 1 213 ? -6.237 -7.091 10.329 1.00 96.31 213 ALA A C 1
ATOM 1684 O O . ALA A 1 213 ? -7.161 -6.790 11.078 1.00 96.31 213 ALA A O 1
ATOM 1685 N N . ILE A 1 214 ? -5.962 -8.348 9.967 1.00 94.62 214 ILE A N 1
ATOM 1686 C CA . ILE A 1 214 ? -6.775 -9.513 10.354 1.00 94.62 214 ILE A CA 1
ATOM 1687 C C . ILE A 1 214 ? -6.719 -9.744 11.875 1.00 94.62 214 ILE A C 1
ATOM 1689 O O . ILE A 1 214 ? -7.725 -10.069 12.506 1.00 94.62 214 ILE A O 1
ATOM 1693 N N . LEU A 1 215 ? -5.548 -9.553 12.496 1.00 94.25 215 LEU A N 1
ATOM 1694 C CA . LEU A 1 215 ? -5.398 -9.706 13.943 1.00 94.25 215 LEU A CA 1
ATOM 1695 C C . LEU A 1 215 ? -6.186 -8.636 14.690 1.00 94.25 215 LEU A C 1
ATOM 1697 O O . LEU A 1 215 ? -6.989 -8.963 15.556 1.00 94.25 215 LEU A O 1
ATOM 1701 N N . PHE A 1 216 ? -5.968 -7.363 14.364 1.00 96.19 216 PHE A N 1
ATOM 1702 C CA . PHE A 1 216 ? -6.605 -6.261 15.077 1.00 96.19 216 PHE A CA 1
ATOM 1703 C C . PHE A 1 216 ? -8.112 -6.208 14.850 1.00 96.19 216 PHE A C 1
ATOM 1705 O O . PHE A 1 216 ? -8.822 -5.830 15.782 1.00 96.19 216 PHE A O 1
ATOM 1712 N N . SER A 1 217 ? -8.606 -6.601 13.668 1.00 95.38 217 SER A N 1
ATOM 1713 C CA . SER A 1 217 ? -10.043 -6.577 13.383 1.00 95.38 217 SER A CA 1
ATOM 1714 C C . SER A 1 217 ? -10.839 -7.483 14.317 1.00 95.38 217 SER A C 1
ATOM 1716 O O . SER A 1 217 ? -11.957 -7.156 14.689 1.00 95.38 217 SER A O 1
ATOM 1718 N N . SER A 1 218 ? -10.222 -8.569 14.792 1.00 92.25 218 SER A N 1
ATOM 1719 C CA . SER A 1 218 ? -10.820 -9.475 15.781 1.00 92.25 218 SER A CA 1
ATOM 1720 C C . SER A 1 218 ? -11.004 -8.850 17.178 1.00 92.25 218 SER A C 1
ATOM 1722 O O . SER A 1 218 ? -11.635 -9.460 18.037 1.00 92.25 218 SER A O 1
ATOM 1724 N N . PHE A 1 219 ? -10.432 -7.666 17.447 1.00 93.81 219 PHE A N 1
ATOM 1725 C CA . PHE A 1 219 ? -10.370 -7.062 18.788 1.00 93.81 219 PHE A CA 1
ATOM 1726 C C . PHE A 1 219 ? -10.796 -5.591 18.853 1.00 93.81 219 PHE A C 1
ATOM 1728 O O . PHE A 1 219 ? -10.623 -4.955 19.900 1.00 93.81 219 PHE A O 1
ATOM 1735 N N . THR A 1 220 ? -11.291 -5.009 17.760 1.00 95.44 220 THR A N 1
ATOM 1736 C CA . THR A 1 220 ? -11.653 -3.589 17.731 1.00 95.44 220 THR A CA 1
ATOM 1737 C C . THR A 1 220 ? -12.823 -3.296 16.811 1.00 95.44 220 THR A C 1
ATOM 1739 O O . THR A 1 220 ? -12.914 -3.842 15.721 1.00 95.44 220 THR A O 1
ATOM 1742 N N . GLU A 1 221 ? -13.663 -2.353 17.222 1.00 95.38 221 GLU A N 1
ATOM 1743 C CA . GLU A 1 221 ? -14.659 -1.703 16.358 1.00 95.38 221 GLU A CA 1
ATOM 1744 C C . GLU A 1 221 ? -14.139 -0.360 15.811 1.00 95.38 221 GLU A C 1
ATOM 1746 O O . GLU A 1 221 ? -14.776 0.281 14.976 1.00 95.38 221 GLU A O 1
ATOM 1751 N N . SER A 1 222 ? -12.962 0.085 16.274 1.00 96.00 222 SER A N 1
ATOM 1752 C CA . SER A 1 222 ? -12.279 1.311 15.843 1.00 96.00 222 SER A CA 1
ATOM 1753 C C . SER A 1 222 ? -11.641 1.129 14.462 1.00 96.00 222 SER A C 1
ATOM 1755 O O . SER A 1 222 ? -10.415 1.138 14.293 1.00 96.00 222 SER A O 1
ATOM 1757 N N . TYR A 1 223 ? -12.489 0.898 13.458 1.00 96.31 223 TYR A N 1
ATOM 1758 C CA . TYR A 1 223 ? -12.063 0.558 12.105 1.00 96.31 223 TYR A CA 1
ATOM 1759 C C . TYR A 1 223 ? -11.320 1.715 11.427 1.00 96.31 223 TYR A C 1
ATOM 1761 O O . TYR A 1 223 ? -10.483 1.464 10.564 1.00 96.31 223 TYR A O 1
ATOM 1769 N N . LYS A 1 224 ? -11.580 2.980 11.798 1.00 97.88 224 LYS A N 1
ATOM 1770 C CA . LYS A 1 224 ? -10.943 4.143 11.153 1.00 97.88 224 LYS A CA 1
ATOM 1771 C C . LYS A 1 224 ? -9.458 4.208 11.481 1.00 97.88 224 LYS A C 1
ATOM 1773 O O . LYS A 1 224 ? -8.616 4.391 10.603 1.00 97.88 224 LYS A O 1
ATOM 1778 N N . GLY A 1 225 ? -9.152 4.032 12.755 1.00 98.06 225 GLY A N 1
ATOM 1779 C CA . GLY A 1 225 ? -7.828 3.960 13.324 1.00 98.06 225 GLY A CA 1
ATOM 1780 C C . GLY A 1 225 ? -7.119 2.710 12.850 1.00 98.06 225 GLY A C 1
ATOM 1781 O O . GLY A 1 225 ? -5.974 2.812 12.425 1.00 98.06 225 GLY A O 1
ATOM 1782 N N . LEU A 1 226 ? -7.801 1.561 12.817 1.00 98.50 226 LEU A N 1
ATOM 1783 C CA . LEU A 1 226 ? -7.226 0.345 12.246 1.00 98.50 226 LEU A CA 1
ATOM 1784 C C . LEU A 1 226 ? -6.854 0.530 10.769 1.00 98.50 226 LEU A C 1
ATOM 1786 O O . LEU A 1 226 ? -5.713 0.268 10.394 1.00 98.50 226 LEU A O 1
ATOM 1790 N N . LEU A 1 227 ? -7.780 1.036 9.951 1.00 98.31 227 LEU A N 1
ATOM 1791 C CA . LEU A 1 227 ? -7.572 1.254 8.522 1.00 98.31 227 LEU A CA 1
ATOM 1792 C C . LEU A 1 227 ? -6.418 2.229 8.263 1.00 98.31 227 LEU A C 1
ATOM 1794 O O . LEU A 1 227 ? -5.525 1.923 7.469 1.00 98.31 227 LEU A O 1
ATOM 1798 N N . LEU A 1 228 ? -6.383 3.372 8.955 1.00 98.38 228 LEU A N 1
ATOM 1799 C CA . LEU A 1 228 ? -5.251 4.297 8.867 1.00 98.38 228 LEU A CA 1
ATOM 1800 C C . LEU A 1 228 ? -3.955 3.629 9.334 1.00 98.38 228 LEU A C 1
ATOM 1802 O O . LEU A 1 228 ? -2.939 3.708 8.647 1.00 98.38 228 LEU A O 1
ATOM 1806 N N . GLY A 1 229 ? -3.986 2.936 10.469 1.00 98.38 229 GLY A N 1
ATOM 1807 C CA . GLY A 1 229 ? -2.815 2.345 11.100 1.00 98.38 229 GLY A CA 1
ATOM 1808 C C . GLY A 1 229 ? -2.133 1.276 10.253 1.00 98.38 229 GLY A C 1
ATOM 1809 O O . GLY A 1 229 ? -0.916 1.329 10.093 1.00 98.38 229 GLY A O 1
ATOM 1810 N N . VAL A 1 230 ? -2.872 0.360 9.621 1.00 98.31 230 VAL A N 1
ATOM 1811 C CA . VAL A 1 230 ? -2.264 -0.677 8.759 1.00 98.31 230 VAL A CA 1
ATOM 1812 C C . VAL A 1 230 ? -1.722 -0.111 7.442 1.00 98.31 230 VAL A C 1
ATOM 1814 O 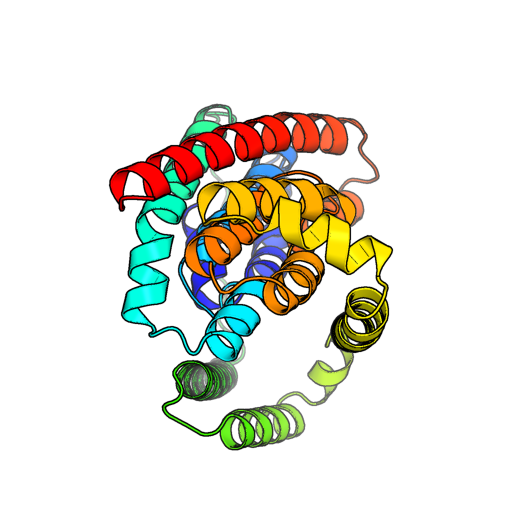O . VAL A 1 230 ? -0.712 -0.599 6.933 1.00 98.31 230 VAL A O 1
ATOM 1817 N N . ASN A 1 231 ? -2.324 0.960 6.907 1.00 98.38 231 ASN A N 1
ATOM 1818 C CA . ASN A 1 231 ? -1.789 1.657 5.730 1.00 98.38 231 ASN A CA 1
ATOM 1819 C C . ASN A 1 231 ? -0.534 2.473 6.069 1.00 98.38 231 ASN A C 1
ATOM 1821 O O . ASN A 1 231 ? 0.449 2.429 5.328 1.00 98.38 231 ASN A O 1
ATOM 1825 N N . ILE A 1 232 ? -0.522 3.153 7.220 1.00 98.31 232 ILE A N 1
ATOM 1826 C CA . ILE A 1 232 ? 0.677 3.793 7.779 1.00 98.31 232 ILE A CA 1
ATOM 1827 C C . ILE A 1 232 ? 1.772 2.738 7.994 1.00 98.31 232 ILE A C 1
ATOM 1829 O O . ILE A 1 232 ? 2.914 2.921 7.567 1.00 98.31 232 ILE A O 1
ATOM 1833 N N . GLY A 1 233 ? 1.402 1.603 8.589 1.00 97.06 233 GLY A N 1
ATOM 1834 C CA . GLY A 1 233 ? 2.279 0.478 8.883 1.00 97.06 233 GLY A CA 1
ATOM 1835 C C . GLY A 1 233 ? 2.979 -0.088 7.649 1.00 97.06 233 GLY A C 1
ATOM 1836 O O . GLY A 1 233 ? 4.158 -0.422 7.722 1.00 97.06 233 GLY A O 1
ATOM 1837 N N . GLY A 1 234 ? 2.326 -0.100 6.485 1.00 94.31 234 GLY A N 1
ATOM 1838 C CA . GLY A 1 234 ? 2.944 -0.567 5.239 1.00 94.31 234 GLY A CA 1
ATOM 1839 C C . GLY A 1 234 ? 4.158 0.249 4.761 1.00 94.31 234 GLY A C 1
ATOM 1840 O O . GLY A 1 234 ? 4.915 -0.224 3.911 1.00 94.31 234 GLY A O 1
ATOM 1841 N N . SER A 1 235 ? 4.378 1.452 5.303 1.00 92.25 235 SER A N 1
ATOM 1842 C CA . SER A 1 235 ? 5.405 2.396 4.832 1.00 92.25 235 SER A CA 1
ATOM 1843 C C . SER A 1 235 ? 6.762 2.285 5.541 1.00 92.25 235 SER A C 1
ATOM 1845 O O . SER A 1 235 ? 7.661 3.066 5.235 1.00 92.25 235 SER A O 1
ATOM 1847 N N . GLY A 1 236 ? 6.916 1.381 6.513 1.00 93.50 236 GLY A N 1
ATOM 1848 C CA . GLY A 1 236 ? 8.118 1.289 7.349 1.00 93.50 236 GLY A CA 1
ATOM 1849 C C . GLY A 1 236 ? 9.144 0.251 6.876 1.00 93.50 236 GLY A C 1
ATOM 1850 O O . GLY A 1 236 ? 9.877 0.475 5.919 1.00 93.50 236 GLY A O 1
ATOM 1851 N N . THR A 1 237 ? 9.287 -0.870 7.578 1.00 95.62 237 THR A N 1
ATOM 1852 C CA . THR A 1 237 ? 10.326 -1.866 7.277 1.00 95.62 237 THR A CA 1
ATOM 1853 C C . THR A 1 237 ? 10.077 -2.577 5.946 1.00 95.62 237 THR A C 1
ATOM 1855 O O . THR A 1 237 ? 8.989 -2.541 5.367 1.00 95.62 237 THR A O 1
ATOM 1858 N N . ILE A 1 238 ? 11.096 -3.284 5.452 1.00 92.88 238 ILE A N 1
ATOM 1859 C CA . ILE A 1 238 ? 10.958 -4.099 4.238 1.00 92.88 238 ILE A CA 1
ATOM 1860 C C . ILE A 1 238 ? 9.894 -5.183 4.420 1.00 92.88 238 ILE A C 1
ATOM 1862 O O . ILE A 1 238 ? 9.160 -5.473 3.487 1.00 92.88 238 ILE A O 1
ATOM 1866 N N . ILE A 1 239 ? 9.784 -5.752 5.619 1.00 91.50 239 ILE A N 1
ATOM 1867 C CA . ILE A 1 239 ? 8.822 -6.818 5.926 1.00 91.50 239 ILE A CA 1
ATOM 1868 C C . ILE A 1 239 ? 7.415 -6.241 6.155 1.00 91.50 239 ILE A C 1
ATOM 1870 O O . ILE A 1 239 ? 6.432 -6.964 6.029 1.00 91.50 239 ILE A O 1
ATOM 1874 N N . ALA A 1 240 ? 7.301 -4.937 6.432 1.00 94.12 240 ALA A N 1
ATOM 1875 C CA . ALA A 1 240 ? 6.041 -4.310 6.815 1.00 94.12 240 ALA A CA 1
ATOM 1876 C C . ALA A 1 240 ? 4.948 -4.342 5.738 1.00 94.12 240 ALA A C 1
ATOM 1878 O O . ALA A 1 240 ? 3.764 -4.214 6.050 1.00 94.12 240 ALA A O 1
ATOM 1879 N N . SER A 1 241 ? 5.341 -4.502 4.474 1.00 93.69 241 SER A N 1
ATOM 1880 C CA . SER A 1 241 ? 4.433 -4.673 3.345 1.00 93.69 241 SER A CA 1
ATOM 1881 C C . SER A 1 241 ? 5.079 -5.570 2.295 1.00 93.69 241 SER A C 1
ATOM 1883 O O . SER A 1 241 ? 6.271 -5.441 2.003 1.00 93.69 241 SER A O 1
ATOM 1885 N N . LEU A 1 242 ? 4.280 -6.439 1.670 1.00 89.00 242 LEU A N 1
ATOM 1886 C CA . LEU A 1 242 ? 4.729 -7.290 0.564 1.00 89.00 242 LEU A CA 1
ATOM 1887 C C . LEU A 1 242 ? 5.310 -6.455 -0.592 1.00 89.00 242 LEU A C 1
ATOM 1889 O O . LEU A 1 242 ? 6.329 -6.823 -1.175 1.00 89.00 242 LEU A O 1
ATOM 1893 N N . ALA A 1 243 ? 4.731 -5.282 -0.850 1.00 92.12 243 ALA A N 1
ATOM 1894 C CA . ALA A 1 243 ? 5.201 -4.325 -1.844 1.00 92.12 243 ALA A CA 1
ATOM 1895 C C . ALA A 1 243 ? 6.681 -3.938 -1.655 1.00 92.12 243 ALA A C 1
ATOM 1897 O O . ALA A 1 243 ? 7.443 -3.900 -2.624 1.00 92.12 243 ALA A O 1
ATOM 1898 N N . ASN A 1 244 ? 7.119 -3.728 -0.407 1.00 94.50 244 ASN A N 1
ATOM 1899 C CA . ASN A 1 244 ? 8.508 -3.373 -0.102 1.00 94.50 244 ASN A CA 1
ATOM 1900 C C . ASN A 1 244 ? 9.465 -4.523 -0.443 1.00 94.50 244 ASN A C 1
ATOM 1902 O O . ASN A 1 244 ? 10.524 -4.304 -1.041 1.00 94.50 244 ASN A O 1
ATOM 1906 N N . LEU A 1 245 ? 9.065 -5.760 -0.132 1.00 92.31 245 LEU A N 1
ATOM 1907 C CA . LEU A 1 245 ? 9.796 -6.969 -0.513 1.00 92.31 245 LEU A CA 1
ATOM 1908 C C . LEU A 1 245 ? 9.828 -7.177 -2.029 1.00 92.31 245 LEU A C 1
ATOM 1910 O O . LEU A 1 245 ? 10.868 -7.573 -2.552 1.00 92.31 245 LEU A O 1
ATOM 1914 N N . ILE A 1 246 ? 8.729 -6.913 -2.740 1.00 91.88 246 ILE A N 1
ATOM 1915 C CA . ILE A 1 246 ? 8.655 -7.037 -4.202 1.00 91.88 246 ILE A CA 1
ATOM 1916 C C . ILE A 1 246 ? 9.628 -6.065 -4.866 1.00 91.88 246 ILE A C 1
ATOM 1918 O O . ILE A 1 246 ? 10.464 -6.495 -5.664 1.00 91.88 246 ILE A O 1
ATOM 1922 N N . ALA A 1 247 ? 9.569 -4.777 -4.512 1.00 94.44 247 ALA A N 1
ATOM 1923 C CA . ALA A 1 247 ? 10.473 -3.769 -5.062 1.00 94.44 247 ALA A CA 1
ATOM 1924 C C . ALA A 1 247 ? 11.9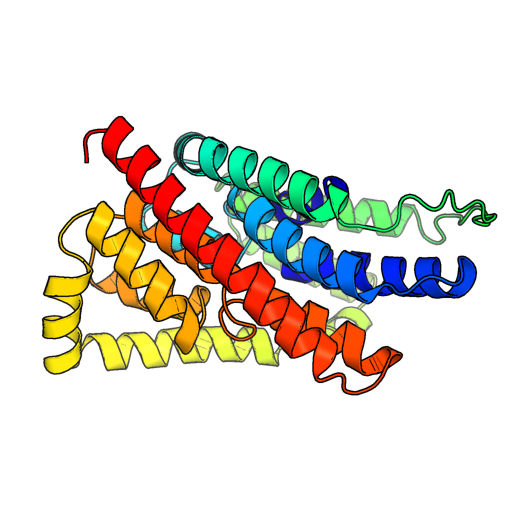42 -4.131 -4.792 1.00 94.44 247 ALA A C 1
ATOM 1926 O O . ALA A 1 247 ? 12.770 -4.106 -5.706 1.00 94.44 247 ALA A O 1
ATOM 1927 N N . TYR A 1 248 ? 12.252 -4.555 -3.562 1.00 94.62 248 TYR A N 1
ATOM 1928 C CA . TYR A 1 248 ? 13.591 -5.007 -3.190 1.00 94.62 248 TYR A CA 1
ATOM 1929 C C . TYR A 1 248 ? 14.039 -6.247 -3.977 1.00 94.62 248 TYR A C 1
ATOM 1931 O O . TYR A 1 248 ? 15.156 -6.280 -4.492 1.00 94.62 248 TYR A O 1
ATOM 1939 N N . ARG A 1 249 ? 13.171 -7.257 -4.119 1.00 92.06 249 ARG A N 1
ATOM 1940 C CA . ARG A 1 249 ? 13.476 -8.502 -4.840 1.00 92.06 249 ARG A CA 1
ATOM 1941 C C . ARG A 1 249 ? 13.760 -8.235 -6.315 1.00 92.06 249 ARG A C 1
ATOM 1943 O O . ARG A 1 249 ? 14.707 -8.806 -6.850 1.00 92.06 249 ARG A O 1
ATOM 1950 N N . ILE A 1 250 ? 12.973 -7.371 -6.958 1.00 92.44 250 ILE A N 1
ATOM 1951 C CA . ILE A 1 250 ? 13.200 -6.972 -8.354 1.00 92.44 250 ILE A CA 1
ATOM 1952 C C . ILE A 1 250 ? 14.537 -6.229 -8.475 1.00 92.44 250 ILE A C 1
ATOM 1954 O O . ILE A 1 250 ? 15.354 -6.589 -9.318 1.00 92.44 250 ILE A O 1
ATOM 1958 N N . TYR A 1 251 ? 14.808 -5.265 -7.587 1.00 94.19 251 TYR A N 1
ATOM 1959 C CA . TYR A 1 251 ? 16.067 -4.515 -7.593 1.00 94.19 251 TYR A CA 1
ATOM 1960 C C . TYR A 1 251 ? 17.298 -5.422 -7.429 1.00 94.19 251 TYR A C 1
ATOM 1962 O O . TYR A 1 251 ? 18.240 -5.344 -8.218 1.00 94.19 251 TYR A O 1
ATOM 1970 N N . VAL A 1 252 ? 17.287 -6.315 -6.433 1.00 93.06 252 VAL A N 1
ATOM 1971 C CA . VAL A 1 252 ? 18.408 -7.229 -6.151 1.00 93.06 252 VAL A CA 1
ATOM 1972 C C . VAL A 1 252 ? 18.620 -8.236 -7.272 1.00 93.06 252 VAL A C 1
ATOM 1974 O O . VAL A 1 252 ? 19.764 -8.572 -7.573 1.00 93.06 252 VAL A O 1
ATOM 1977 N N . LYS A 1 253 ? 17.546 -8.704 -7.916 1.00 90.50 253 LYS A N 1
ATOM 1978 C CA . LYS A 1 253 ? 17.650 -9.629 -9.049 1.00 90.50 253 LYS A CA 1
ATOM 1979 C C . LYS A 1 253 ? 18.462 -9.035 -10.204 1.00 90.50 253 LYS A C 1
ATOM 1981 O O . LYS A 1 253 ? 19.178 -9.773 -10.869 1.00 90.50 253 LYS A O 1
ATOM 1986 N N . GLU A 1 254 ? 18.364 -7.728 -10.431 1.00 88.00 254 GLU A N 1
ATOM 1987 C CA . GLU A 1 254 ? 19.036 -7.059 -11.550 1.00 88.00 254 GLU A CA 1
ATOM 1988 C C . GLU A 1 254 ? 20.368 -6.390 -11.176 1.00 88.00 254 GLU A C 1
ATOM 1990 O O . GLU A 1 254 ? 21.258 -6.292 -12.017 1.00 88.00 254 GLU A O 1
ATOM 1995 N N . ARG A 1 255 ? 20.535 -5.918 -9.932 1.00 87.75 255 ARG A N 1
ATOM 1996 C CA . ARG A 1 255 ? 21.735 -5.173 -9.489 1.00 87.75 255 ARG A CA 1
ATOM 1997 C C . ARG A 1 255 ? 22.598 -5.906 -8.463 1.00 87.75 255 ARG A C 1
ATOM 1999 O O . ARG A 1 255 ? 23.646 -5.386 -8.084 1.00 87.75 255 ARG A O 1
ATOM 2006 N N . GLY A 1 256 ? 22.186 -7.092 -8.025 1.00 87.81 256 GLY A N 1
ATOM 2007 C CA . GLY A 1 256 ? 22.834 -7.834 -6.948 1.00 87.81 256 GLY A CA 1
ATOM 2008 C C . GLY A 1 256 ? 22.448 -7.329 -5.556 1.00 87.81 256 GLY A C 1
ATOM 2009 O O . GLY A 1 256 ? 21.761 -6.318 -5.387 1.00 87.81 256 GLY A O 1
ATOM 2010 N N . GLN A 1 257 ? 22.872 -8.068 -4.527 1.00 82.31 257 GLN A N 1
ATOM 2011 C CA . GLN A 1 257 ? 22.617 -7.686 -3.139 1.00 82.31 257 GLN A CA 1
ATOM 2012 C C . GLN A 1 257 ? 23.315 -6.367 -2.815 1.00 82.31 257 GLN A C 1
ATOM 2014 O O . GLN A 1 257 ? 24.492 -6.176 -3.117 1.00 82.31 257 GLN A O 1
ATOM 2019 N N . ASN A 1 258 ? 22.584 -5.457 -2.174 1.00 86.50 258 ASN A N 1
ATOM 2020 C CA . ASN A 1 258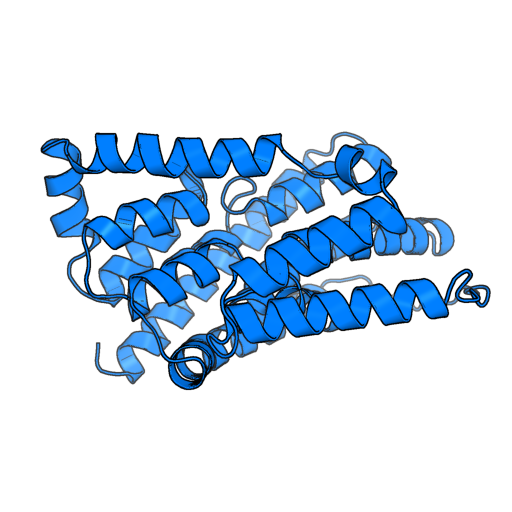 ? 23.082 -4.120 -1.908 1.00 86.50 258 ASN A CA 1
ATOM 2021 C C . ASN A 1 258 ? 22.673 -3.651 -0.508 1.00 86.50 258 ASN A C 1
ATOM 2023 O O . ASN A 1 258 ? 21.529 -3.255 -0.279 1.00 86.50 258 ASN A O 1
ATOM 2027 N N . LEU A 1 259 ? 23.627 -3.669 0.427 1.00 90.69 259 LEU A N 1
ATOM 2028 C CA . LEU A 1 259 ? 23.405 -3.193 1.793 1.00 90.69 259 LEU A CA 1
ATOM 2029 C C . LEU A 1 259 ? 23.054 -1.699 1.819 1.00 90.69 259 LEU A C 1
ATOM 2031 O O . LEU A 1 259 ? 22.236 -1.275 2.627 1.00 90.69 259 LEU A O 1
ATOM 2035 N N . LYS A 1 260 ? 23.596 -0.904 0.888 1.00 92.50 260 LYS A N 1
ATOM 2036 C CA . LYS A 1 260 ? 23.266 0.521 0.769 1.00 92.50 260 LYS A CA 1
ATOM 2037 C C . LYS A 1 260 ? 21.789 0.728 0.424 1.00 92.50 260 LYS A C 1
ATOM 2039 O O . LYS A 1 260 ? 21.176 1.616 1.010 1.00 92.50 260 LYS A O 1
ATOM 2044 N N . TYR A 1 261 ? 21.206 -0.101 -0.454 1.00 93.81 261 TYR A N 1
ATOM 2045 C CA . TYR A 1 261 ? 19.758 -0.067 -0.716 1.00 93.81 261 TYR A CA 1
ATOM 2046 C C . TYR A 1 261 ? 18.987 -0.286 0.585 1.00 93.81 261 TYR A C 1
ATOM 2048 O O . TYR A 1 261 ? 18.125 0.518 0.919 1.00 93.81 261 TYR A O 1
ATOM 2056 N N . LEU A 1 262 ? 19.324 -1.347 1.330 1.00 94.25 262 LEU A N 1
ATOM 2057 C CA . LEU A 1 262 ? 18.651 -1.691 2.584 1.00 94.25 262 LEU A CA 1
ATOM 2058 C C . LEU A 1 262 ? 18.732 -0.540 3.590 1.00 94.25 262 LEU A C 1
ATOM 2060 O O . LEU A 1 262 ? 17.709 -0.126 4.123 1.00 94.25 262 LEU A O 1
ATOM 2064 N N . THR A 1 263 ? 19.918 0.026 3.805 1.00 95.19 263 THR A N 1
ATOM 2065 C CA . THR A 1 263 ? 20.116 1.125 4.758 1.00 95.19 263 THR A CA 1
ATOM 2066 C C . THR A 1 263 ? 19.342 2.379 4.357 1.00 95.19 263 THR A C 1
ATOM 2068 O O . THR A 1 263 ? 18.652 2.963 5.191 1.00 95.19 263 THR A O 1
ATOM 2071 N N . ILE A 1 264 ? 19.409 2.788 3.085 1.00 95.50 264 ILE A N 1
ATOM 2072 C CA . ILE A 1 264 ? 18.695 3.980 2.598 1.00 95.50 264 ILE A CA 1
ATOM 2073 C C . ILE A 1 264 ? 17.183 3.754 2.639 1.00 95.50 264 ILE A C 1
ATOM 2075 O O . ILE A 1 264 ? 16.441 4.642 3.063 1.00 95.50 264 ILE A O 1
ATOM 2079 N N . PHE A 1 265 ? 16.723 2.568 2.235 1.00 96.38 265 PHE A N 1
ATOM 2080 C CA . PHE A 1 265 ? 15.320 2.191 2.319 1.00 96.38 265 PHE A CA 1
ATOM 2081 C C . PHE A 1 265 ? 14.847 2.273 3.769 1.00 96.38 265 PHE A C 1
ATOM 2083 O O . PHE A 1 265 ? 13.906 3.003 4.049 1.00 96.38 265 PHE A O 1
ATOM 2090 N N . MET A 1 266 ? 15.522 1.608 4.707 1.00 96.44 266 MET A N 1
ATOM 2091 C CA . MET A 1 266 ? 15.109 1.587 6.112 1.00 96.44 266 MET A CA 1
ATOM 2092 C C . MET A 1 266 ? 15.117 2.987 6.736 1.00 96.44 266 MET A C 1
ATOM 2094 O O . MET A 1 266 ? 14.164 3.343 7.422 1.00 96.44 266 MET A O 1
ATOM 2098 N N . ALA A 1 267 ? 16.132 3.812 6.456 1.00 96.56 267 ALA A N 1
ATOM 2099 C CA . ALA A 1 267 ? 16.202 5.181 6.970 1.00 96.56 267 ALA A CA 1
ATOM 2100 C C . ALA A 1 267 ? 15.073 6.069 6.419 1.00 96.56 267 ALA A C 1
ATOM 2102 O O . ALA A 1 267 ? 14.342 6.702 7.180 1.00 96.56 267 ALA A O 1
ATOM 2103 N N . SER A 1 268 ? 14.890 6.092 5.096 1.00 96.50 268 SER A N 1
ATOM 2104 C CA . SER A 1 268 ? 13.836 6.894 4.458 1.00 96.50 268 SER A CA 1
ATOM 2105 C C . SER A 1 268 ? 12.427 6.413 4.820 1.00 96.50 268 SER A C 1
ATOM 2107 O O . SER A 1 268 ? 11.508 7.219 4.982 1.00 96.50 268 SER A O 1
ATOM 2109 N N . SER A 1 269 ? 12.259 5.108 5.016 1.00 96.62 269 SER A N 1
ATOM 2110 C CA . SER A 1 269 ? 10.986 4.500 5.391 1.00 96.62 269 SER A CA 1
ATOM 2111 C C . SER A 1 269 ? 10.654 4.692 6.866 1.00 96.62 269 SER A C 1
ATOM 2113 O O . SER A 1 269 ? 9.500 4.935 7.196 1.00 96.62 269 SER A O 1
ATOM 2115 N N . ALA A 1 270 ? 11.650 4.712 7.757 1.00 97.50 270 ALA A N 1
ATOM 2116 C CA . ALA A 1 270 ? 11.450 5.100 9.153 1.00 97.50 270 ALA A CA 1
ATOM 2117 C C . ALA A 1 270 ? 10.968 6.557 9.274 1.00 97.50 270 ALA A C 1
ATOM 2119 O O . ALA A 1 270 ? 10.042 6.835 10.034 1.00 97.50 270 ALA A O 1
ATOM 2120 N N . ILE A 1 271 ? 11.536 7.476 8.480 1.00 97.56 271 ILE A N 1
ATOM 2121 C CA . ILE A 1 271 ? 11.062 8.869 8.410 1.00 97.56 271 ILE A CA 1
ATOM 2122 C C . ILE A 1 271 ? 9.625 8.912 7.875 1.00 97.56 271 ILE A C 1
ATOM 2124 O O . ILE A 1 271 ? 8.770 9.574 8.458 1.00 97.56 271 ILE A O 1
ATOM 2128 N N . THR A 1 272 ? 9.343 8.173 6.799 1.00 97.75 272 THR A N 1
ATOM 2129 C CA . THR A 1 272 ? 7.997 8.090 6.211 1.00 97.75 272 THR A CA 1
ATOM 2130 C C . THR A 1 272 ? 6.978 7.568 7.223 1.00 97.75 272 THR A C 1
ATOM 2132 O O . THR A 1 272 ? 5.916 8.168 7.373 1.00 97.75 272 THR A O 1
ATOM 2135 N N . LEU A 1 273 ? 7.310 6.506 7.960 1.00 98.06 273 LEU A N 1
ATOM 2136 C CA . LEU A 1 273 ? 6.478 5.936 9.017 1.00 98.06 273 LEU A CA 1
ATOM 2137 C C . LEU A 1 273 ? 6.217 6.954 10.132 1.00 98.06 273 LEU A C 1
ATOM 2139 O O . LEU A 1 273 ? 5.064 7.162 10.497 1.00 98.06 273 LEU A O 1
ATOM 2143 N N . LEU A 1 274 ? 7.258 7.622 10.641 1.00 98.19 274 LEU A N 1
ATOM 2144 C CA . LEU A 1 274 ? 7.125 8.629 11.697 1.00 98.19 274 LEU A CA 1
ATOM 2145 C C . LEU A 1 274 ? 6.189 9.766 11.268 1.00 98.19 274 LEU A C 1
ATOM 2147 O O . LEU A 1 274 ? 5.245 10.092 11.985 1.00 98.19 274 LEU A O 1
ATOM 2151 N N . LEU A 1 275 ? 6.422 10.344 10.087 1.00 98.19 275 LEU A N 1
ATOM 2152 C CA . LEU A 1 275 ? 5.590 11.429 9.564 1.00 98.19 275 LEU A CA 1
ATOM 2153 C C . LEU A 1 275 ? 4.149 10.967 9.321 1.00 98.19 275 LEU A C 1
ATOM 2155 O O . LEU A 1 275 ? 3.212 11.703 9.619 1.00 98.19 275 LEU A O 1
ATOM 2159 N N . SER A 1 276 ? 3.970 9.735 8.843 1.00 98.12 276 SER A N 1
ATOM 2160 C CA . SER A 1 276 ? 2.657 9.127 8.619 1.00 98.12 276 SER A CA 1
ATOM 2161 C C . SER A 1 276 ? 1.894 8.889 9.927 1.00 98.12 276 SER A C 1
ATOM 2163 O O . SER A 1 276 ? 0.698 9.160 9.982 1.00 98.12 276 SER A O 1
ATOM 2165 N N . ILE A 1 277 ? 2.571 8.457 10.999 1.00 98.25 277 ILE A N 1
ATOM 2166 C CA . ILE A 1 277 ? 1.979 8.318 12.341 1.00 98.25 277 ILE A CA 1
ATOM 2167 C C . ILE A 1 277 ? 1.544 9.683 12.880 1.00 98.25 277 ILE A C 1
ATOM 2169 O O . ILE A 1 277 ? 0.424 9.816 13.374 1.00 98.25 277 ILE A O 1
ATOM 2173 N N . VAL A 1 278 ? 2.403 10.703 12.769 1.00 98.19 278 VAL A N 1
ATOM 2174 C CA . VAL A 1 278 ? 2.078 12.069 13.210 1.00 98.19 278 VAL A CA 1
ATOM 2175 C C . VAL A 1 278 ? 0.884 12.613 12.427 1.00 98.19 278 VAL A C 1
ATOM 2177 O O . VAL A 1 278 ? -0.051 13.145 13.024 1.00 98.19 278 VAL A O 1
ATOM 2180 N N . PHE A 1 279 ? 0.874 12.439 11.105 1.00 98.12 279 PHE A N 1
ATOM 2181 C CA . PHE A 1 279 ? -0.241 12.860 10.264 1.00 98.12 279 PHE A CA 1
ATOM 2182 C C . PHE A 1 279 ? -1.540 12.135 10.637 1.00 98.12 279 PHE A C 1
ATOM 2184 O O . PHE A 1 279 ? -2.560 12.787 10.847 1.00 98.12 279 PHE A O 1
ATOM 2191 N N . GLY A 1 280 ? -1.499 10.808 10.785 1.00 97.44 280 GLY A N 1
ATOM 2192 C CA . GLY A 1 280 ? -2.656 10.005 11.182 1.00 97.44 280 GLY A CA 1
ATOM 2193 C C . GLY A 1 280 ? -3.216 10.414 12.548 1.00 97.44 280 GLY A C 1
ATOM 2194 O O . GLY A 1 280 ? -4.428 10.557 12.697 1.00 97.44 280 GLY A O 1
ATOM 2195 N N . TYR A 1 281 ? -2.342 10.704 13.519 1.00 97.50 281 TYR A N 1
ATOM 2196 C CA . TYR A 1 281 ? -2.743 11.224 14.828 1.00 97.50 281 TYR A CA 1
ATOM 2197 C C . TYR A 1 281 ? -3.494 12.555 14.696 1.00 97.50 281 TYR A C 1
ATOM 2199 O O . TYR A 1 281 ? -4.583 12.712 15.248 1.00 97.50 281 TYR A O 1
ATOM 2207 N N . MET A 1 282 ? -2.939 13.502 13.933 1.00 97.38 282 MET A N 1
ATOM 2208 C CA . MET A 1 282 ? -3.569 14.804 13.698 1.00 97.38 282 MET A CA 1
ATOM 2209 C C . MET A 1 282 ? -4.904 14.661 12.960 1.00 97.38 282 MET A C 1
ATOM 2211 O O . MET A 1 282 ? -5.875 15.326 13.313 1.00 97.38 282 MET A O 1
ATOM 2215 N N . GLN A 1 283 ? -4.976 13.768 11.972 1.00 97.06 283 GLN A N 1
ATOM 2216 C CA . GLN A 1 283 ? -6.196 13.500 11.219 1.00 97.06 283 GLN A CA 1
ATOM 2217 C C . GLN A 1 283 ? -7.316 12.972 12.126 1.00 97.06 283 GLN A C 1
ATOM 2219 O O . GLN A 1 283 ? -8.430 13.493 12.075 1.00 97.06 283 GLN A O 1
ATOM 2224 N N . LEU A 1 284 ? -7.033 11.972 12.966 1.00 95.69 284 LEU A N 1
ATOM 2225 C CA . LEU A 1 284 ? -8.024 11.411 13.890 1.00 95.69 284 LEU A CA 1
ATOM 2226 C C . LEU A 1 284 ? -8.473 12.436 14.941 1.00 95.69 284 LEU A C 1
ATOM 2228 O O . LEU A 1 284 ? -9.669 12.555 15.199 1.00 95.69 284 LEU A O 1
ATOM 2232 N N . ARG A 1 285 ? -7.544 13.248 15.463 1.00 94.56 285 ARG A N 1
ATOM 2233 C CA . ARG A 1 285 ? -7.859 14.354 16.383 1.00 94.56 285 ARG A CA 1
ATOM 2234 C C . ARG A 1 285 ? -8.825 15.368 15.774 1.00 94.56 285 ARG A C 1
ATOM 2236 O O . ARG A 1 285 ? -9.786 15.768 16.422 1.00 94.56 285 ARG A O 1
ATOM 2243 N N . VAL A 1 286 ? -8.600 15.768 14.520 1.00 93.00 286 VAL A N 1
ATOM 2244 C CA . VAL A 1 286 ? -9.489 16.700 13.798 1.00 93.00 286 VAL A CA 1
ATOM 2245 C C . VAL A 1 286 ? -10.877 16.094 13.564 1.00 93.00 286 VAL A C 1
ATOM 2247 O O . VAL A 1 286 ? -11.866 16.820 13.523 1.00 93.00 286 VAL A O 1
ATOM 2250 N N . GLN A 1 287 ? -10.970 14.769 13.449 1.00 88.00 287 GLN A N 1
ATOM 2251 C CA . GLN A 1 287 ? -12.238 14.046 13.319 1.00 88.00 287 GLN A CA 1
ATOM 2252 C C . GLN A 1 287 ? -12.963 13.816 14.658 1.00 88.00 287 GLN A C 1
ATOM 2254 O O . GLN A 1 287 ? -14.056 13.252 14.650 1.00 88.00 287 GLN A O 1
ATOM 2259 N N . GLY A 1 288 ? -12.399 14.282 15.780 1.00 85.25 288 GLY A N 1
ATOM 2260 C CA . GLY A 1 288 ? -13.030 14.232 17.101 1.00 85.25 288 GLY A CA 1
ATOM 2261 C C . GLY A 1 288 ? -12.687 13.001 17.942 1.00 85.25 288 GLY A C 1
ATOM 2262 O O . GLY A 1 288 ? -13.432 12.701 18.874 1.00 85.25 288 GLY A O 1
ATOM 2263 N N . PHE A 1 289 ? -11.592 12.301 17.626 1.00 75.62 289 PHE A N 1
ATOM 2264 C CA . PHE A 1 289 ? -11.103 11.137 18.377 1.00 75.62 289 PHE A CA 1
ATOM 2265 C C . PHE A 1 289 ? -9.909 11.446 19.295 1.00 75.62 289 PHE A C 1
ATOM 2267 O O . PHE A 1 289 ? -9.219 12.476 19.106 1.00 75.62 289 PHE A O 1
#

Secondary structure (DSSP, 8-state):
-HHHHHHHHHT-HHHHHHHHHHHHHHHHHHHT---HHHHHHHHHHHHHHHTTSGGGSHHHHHHHHHTT--HHHHHHHHHHHHHHHHHHHHHHHHTS---------PPPP-S-HHHHHHHHHHHHHHHHHHTTSS-HHHHHHHHHHHHHHHHGGGGGTS-HHHHHHHHHHHHHHHHHHT-HHHHHHHHHHTSSHHHHHHHHHHHHHHH-HHHHHHHHHTT-S-HHHHHHHHHHHTTSSSTT-HHHHHHHHHHHHHH---HHHHHHHHHHHHHHHHHHHHHHHHHHHHTT-

Mean predicted aligned error: 4.57 Å

pLDDT: mean 92.66, std 5.24, range [73.19, 98.5]

Solvent-accessible surface area (backbone atoms only — not comparable to full-atom values): 14859 Å² total; per-residue (Å²): 85,70,69,36,13,49,37,0,28,71,60,19,20,53,62,33,41,69,58,48,46,58,53,45,46,55,49,20,61,79,63,70,51,81,43,67,66,57,47,50,40,34,36,47,17,10,48,34,25,6,53,37,30,44,60,3,38,73,41,41,38,48,51,36,59,75,70,62,53,51,71,68,58,50,29,62,66,26,40,65,59,23,53,49,36,52,54,50,44,52,55,58,53,69,76,47,84,84,73,87,78,85,75,89,75,82,88,78,78,77,87,54,60,67,62,50,50,52,52,51,51,42,49,51,45,38,52,38,19,74,72,69,76,40,63,56,66,56,32,48,52,50,43,51,53,51,35,55,74,77,41,51,71,53,68,78,71,55,65,59,66,59,56,51,47,53,56,49,44,54,56,51,38,61,57,48,60,71,34,68,70,49,45,56,54,38,57,64,38,34,60,47,36,66,38,16,15,54,42,32,21,56,49,1,43,78,64,11,17,51,53,34,41,63,49,50,56,79,58,41,87,44,54,69,18,37,54,51,8,24,50,38,6,32,40,29,38,55,65,0,20,70,40,40,44,50,43,50,51,55,49,31,74,76,72,44,90,53,70,66,57,53,54,52,42,43,54,55,15,46,52,47,27,53,53,38,50,54,48,50,48,53,52,41,45,76,75,74,97

Sequence (289 aa):
VVLTAFMGALITNDVALIALVPLTMIIAEKAKFDPMWIVIIQSQAANLGSALTPIGNPQNLFLFEEYKIGILEFSRLMFPFVVFGICWTLVMNLLNSKRKIAFDVPSSEIREPQKLGIFIGCFLVVMLSVFRIIDFRVGLVLTVVVTIILERRFFQKIDYFLLGTFLLFFVFIDNISRMDIIATLMKSATNGEIRTMTSSALISQFISNVPTAILFSSFTESYKGLLLGVNIGGSGTIIASLANLIAYRIYVKERGQNLKYLTIFMASSAITLLLSIVFGYMQLRVQGF

Radius of gyration: 19.63 Å; Cα contacts (8 Å, |Δi|>4): 390; chains: 1; bounding box: 46×38×58 Å

Nearest PDB structures (foldseek):
  6okz-assembly2_A  TM=6.285E-01  e=7.952E-06  Vibrio cholerae O1 biovar El Tor str. N16961
  6ol0-assembly2_B  TM=6.018E-01  e=1.565E-05  Vibrio cholerae O1 biovar El Tor str. N16961
  5uld-assembly2_D  TM=6.322E-01  e=4.910E-05  Vibrio cholerae O1 biovar El Tor str. N16961
  4f35-assembly2_B  TM=6.078E-01  e=4.183E-03  Vibrio cholerae
  4f35-assembly2_A  TM=5.958E-01  e=4.553E-03  Vibrio cholerae

Foldseek 3Di:
DVQLLQCLQQAELLVSLVPVLVVLVVVCVQQVHDCLLVLLLSLQSSLLSNQQFCRSYVLSLVLCVLLVDQGCRSNVLSVVSSVVSVVLSVVSCVPPDPDDTDDDDPDDDDPCVPLVVLVVVLSVVCVCCSNVNDPNVVSVVSNVVSCVVPPVVVVVVDPVVVVVVLVVLLVVLVVVLPDPVLLVVLLQCAPALLSLQQSLLVVLQPQALNSSSSNNSSRYPSSSSNSLNSSLNSQAACSSYVSSVSSVVVCCVVPNDDVPSRVVSRVSSNVSSVVSSVSSNVSVVVVPD